Protein AF-M2AYR4-F1 (afdb_monomer_lite)

Foldseek 3Di:
DVLLVQLLVCLLDPLLCVVLVQDPVLSVVSVVLNVVLVVVLVVVCVVDPPPPDPPPPVNVVSVVVSVVVVPVRHPPVSSLVSQLVSCLLCFPCSCVDPVLCVLLVQDPVLNVVLVVLCVVLPPPPVVPDVPDPPPPPPPDDDPPPDPPDDPPDDDDDDDDDDDDDDDDDDDDDDDDDDDDDPPDDDDPPPDDPPPPPPPPPPDPPPPPSPPPSRVVSNVVSLVPGDPVSVVSVCVSNDDDRDD

Radius of gyration: 28.24 Å; chains: 1; bounding box: 81×66×60 Å

pLDDT: mean 77.17, std 22.2, range [39.53, 98.56]

Secondary structure (DSSP, 8-state):
-GGGHHHHHHTTSHHHHHHTT--HHHHHHHHHHHHHHHHHHHHHHHHSTT---TT-HHHHHHHHHHHHHHHHHS-HHHHHHHHHHHHHHTTTGGGGSHHHHHHTT--HHHHHHHHHHHHHHS--GGGS--S------TTS-------S------------------------------------S-------TT-----TT-S----GGG-HHHHHHHHHHHHTS-HHHHHHHHHHH-SPPP-

Structure (mmCIF, N/CA/C/O backbone):
data_AF-M2AYR4-F1
#
_entry.id   AF-M2AYR4-F1
#
loop_
_atom_site.group_PDB
_atom_site.id
_atom_site.type_symbol
_atom_site.label_atom_id
_atom_site.label_alt_id
_atom_site.label_comp_id
_atom_site.label_asym_id
_atom_site.label_entity_id
_atom_site.label_seq_id
_atom_site.pdbx_PDB_ins_code
_atom_site.Cartn_x
_atom_site.Cartn_y
_atom_site.Cartn_z
_atom_site.occupancy
_atom_site.B_iso_or_equiv
_atom_site.auth_seq_id
_atom_site.auth_comp_id
_atom_site.auth_asym_id
_atom_site.auth_atom_id
_atom_site.pdbx_PDB_model_num
ATOM 1 N N . MET A 1 1 ? 0.758 9.255 -3.420 1.00 53.97 1 MET A N 1
ATOM 2 C CA . MET A 1 1 ? 1.608 8.763 -4.528 1.00 53.97 1 MET A CA 1
ATOM 3 C C . MET A 1 1 ? 2.628 7.714 -4.082 1.00 53.97 1 MET A C 1
ATOM 5 O O . MET A 1 1 ? 2.573 6.629 -4.633 1.00 53.97 1 MET A O 1
ATOM 9 N N . LEU A 1 2 ? 3.480 7.927 -3.060 1.00 52.69 2 LEU A N 1
ATOM 10 C CA . LEU A 1 2 ? 4.406 6.860 -2.601 1.00 52.69 2 LEU A CA 1
ATOM 11 C C . LEU A 1 2 ? 3.720 5.584 -2.087 1.00 52.69 2 LEU A C 1
ATOM 13 O O . LEU A 1 2 ? 4.306 4.507 -2.177 1.00 52.69 2 LEU A O 1
ATOM 17 N N . GLU A 1 3 ? 2.488 5.686 -1.572 1.00 62.81 3 GLU A N 1
ATOM 18 C CA . GLU A 1 3 ? 1.714 4.506 -1.154 1.00 62.81 3 GLU A CA 1
ATOM 19 C C . GLU A 1 3 ? 1.484 3.516 -2.313 1.00 62.81 3 GLU A C 1
ATOM 21 O O . GLU A 1 3 ? 1.296 2.329 -2.056 1.00 62.81 3 GLU A O 1
ATOM 26 N N . ASN A 1 4 ? 1.604 3.974 -3.566 1.00 69.69 4 ASN A N 1
ATOM 27 C CA . ASN A 1 4 ? 1.404 3.150 -4.754 1.00 69.69 4 ASN A CA 1
ATOM 28 C C . ASN A 1 4 ? 2.627 2.307 -5.120 1.00 69.69 4 ASN A C 1
ATOM 30 O O . ASN A 1 4 ? 2.459 1.358 -5.865 1.00 69.69 4 ASN A O 1
ATOM 34 N N . ILE A 1 5 ? 3.831 2.589 -4.599 1.00 79.88 5 ILE A N 1
ATOM 35 C CA . ILE A 1 5 ? 5.050 1.840 -4.974 1.00 79.88 5 ILE A CA 1
ATOM 36 C C . ILE A 1 5 ? 5.083 0.458 -4.322 1.00 79.88 5 ILE A C 1
ATOM 38 O O . ILE A 1 5 ? 5.557 -0.503 -4.920 1.00 79.88 5 ILE A O 1
ATOM 42 N N . GLY A 1 6 ? 4.583 0.354 -3.087 1.00 81.94 6 GLY A N 1
ATOM 43 C CA . GLY A 1 6 ? 4.529 -0.906 -2.342 1.00 81.94 6 GLY A CA 1
ATOM 44 C C . GLY A 1 6 ? 3.860 -2.042 -3.129 1.00 81.94 6 GLY A C 1
ATOM 45 O O . GLY A 1 6 ? 4.486 -3.092 -3.270 1.00 81.94 6 GLY A O 1
ATOM 46 N N . PRO A 1 7 ? 2.649 -1.835 -3.685 1.00 84.50 7 PRO A N 1
ATOM 47 C CA . PRO A 1 7 ? 2.012 -2.782 -4.602 1.00 84.50 7 PRO A CA 1
ATOM 48 C C . PRO A 1 7 ? 2.910 -3.234 -5.761 1.00 84.50 7 PRO A C 1
ATOM 50 O O . PRO A 1 7 ? 2.903 -4.401 -6.128 1.00 84.50 7 PRO A O 1
ATOM 53 N N . LEU A 1 8 ? 3.733 -2.342 -6.313 1.00 84.25 8 LEU A N 1
ATOM 54 C CA . LEU A 1 8 ? 4.512 -2.621 -7.525 1.00 84.25 8 LEU A CA 1
ATOM 55 C C . LEU A 1 8 ? 5.658 -3.592 -7.267 1.00 84.25 8 LEU A C 1
ATOM 57 O O . LEU A 1 8 ? 5.982 -4.406 -8.123 1.00 84.25 8 LEU A O 1
ATOM 61 N N . LEU A 1 9 ? 6.239 -3.555 -6.067 1.00 86.69 9 LEU A N 1
ATOM 62 C CA . LEU A 1 9 ? 7.262 -4.525 -5.678 1.00 86.69 9 LEU A CA 1
ATOM 63 C C . LEU A 1 9 ? 6.700 -5.947 -5.559 1.00 86.69 9 LEU A C 1
ATOM 65 O O . LEU A 1 9 ? 7.459 -6.902 -5.680 1.00 86.69 9 LEU A O 1
ATOM 69 N N . GLN A 1 10 ? 5.385 -6.097 -5.376 1.00 90.38 10 GLN A N 1
ATOM 70 C CA . GLN A 1 10 ? 4.730 -7.406 -5.300 1.00 90.38 10 GLN A CA 1
ATOM 71 C C . GLN A 1 10 ? 4.624 -8.073 -6.671 1.00 90.38 10 GLN A C 1
ATOM 73 O O . GLN A 1 10 ? 4.531 -9.293 -6.740 1.00 90.38 10 GLN A O 1
ATOM 78 N N . LEU A 1 11 ? 4.710 -7.305 -7.766 1.00 92.50 11 LEU A N 1
ATOM 79 C CA . LEU A 1 11 ? 4.763 -7.861 -9.121 1.00 92.50 11 LEU A CA 1
ATOM 80 C C . LEU A 1 11 ? 6.039 -8.668 -9.385 1.00 92.50 11 LEU A C 1
ATOM 82 O O . LEU A 1 11 ? 6.083 -9.402 -10.365 1.00 92.50 11 LEU A O 1
ATOM 86 N N . LEU A 1 12 ? 7.063 -8.561 -8.531 1.00 92.88 12 LEU A N 1
ATOM 87 C CA . LEU A 1 12 ? 8.246 -9.422 -8.599 1.00 92.88 12 LEU A CA 1
ATOM 88 C C . LEU A 1 12 ? 7.976 -10.847 -8.093 1.00 92.88 12 LEU A C 1
ATOM 90 O O . LEU A 1 12 ? 8.811 -11.728 -8.280 1.00 92.88 12 LEU A O 1
ATOM 94 N N . GLU A 1 13 ? 6.844 -11.082 -7.430 1.00 94.44 13 GLU A N 1
ATOM 95 C CA . GLU A 1 13 ? 6.512 -12.383 -6.864 1.00 94.44 13 GLU A CA 1
ATOM 96 C C . GLU A 1 13 ? 5.709 -13.234 -7.849 1.00 94.44 13 GLU A C 1
ATOM 98 O O . GLU A 1 13 ? 4.658 -12.831 -8.347 1.00 94.44 13 GLU A O 1
ATOM 103 N N . GLU A 1 14 ? 6.174 -14.462 -8.082 1.00 94.94 14 GLU A N 1
ATOM 104 C CA . GLU A 1 14 ? 5.568 -15.382 -9.050 1.00 94.94 14 GLU A CA 1
ATOM 105 C C . GLU A 1 14 ? 4.108 -15.733 -8.702 1.00 94.94 14 GLU A C 1
ATOM 107 O O . GLU A 1 14 ? 3.284 -15.910 -9.597 1.00 94.94 14 GLU A O 1
ATOM 112 N N . SER A 1 15 ? 3.753 -15.805 -7.412 1.00 95.25 15 SER A N 1
ATOM 113 C CA . SER A 1 15 ? 2.372 -16.068 -6.973 1.00 95.25 15 SER A CA 1
ATOM 114 C C . SER A 1 15 ? 1.416 -14.941 -7.371 1.00 95.25 15 SER A C 1
ATOM 116 O O . SER A 1 15 ? 0.313 -15.207 -7.843 1.00 95.25 15 SER A O 1
ATOM 118 N N . VAL A 1 16 ? 1.856 -13.684 -7.264 1.00 95.81 16 VAL A N 1
ATOM 119 C CA . VAL A 1 16 ? 1.081 -12.509 -7.690 1.00 95.81 16 VAL A CA 1
ATOM 120 C C . VAL A 1 16 ? 0.965 -12.470 -9.211 1.00 95.81 16 VAL A C 1
ATOM 122 O O . VAL A 1 16 ? -0.116 -12.221 -9.734 1.00 95.81 16 VAL A O 1
ATOM 125 N N . GLN A 1 17 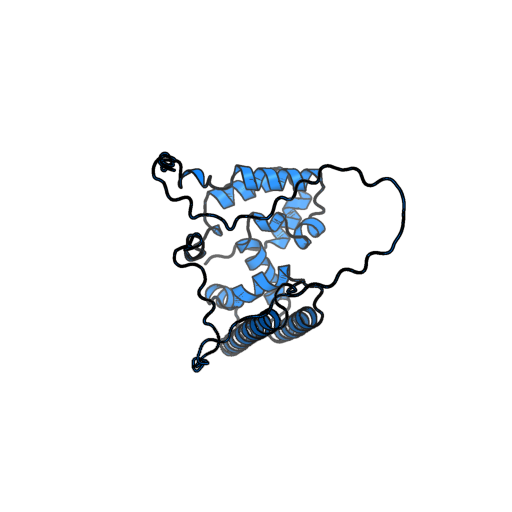? 2.045 -12.775 -9.935 1.00 96.44 17 GLN A N 1
ATOM 126 C CA . GLN A 1 17 ? 2.015 -12.849 -11.400 1.00 96.44 17 GLN A CA 1
ATOM 127 C C . GLN A 1 17 ? 1.033 -13.916 -11.903 1.00 96.44 17 GLN A C 1
ATOM 129 O O . GLN A 1 17 ? 0.277 -13.657 -12.840 1.00 96.44 17 GLN A O 1
ATOM 134 N N . LYS A 1 18 ? 1.011 -15.092 -11.259 1.00 96.75 18 LYS A N 1
ATOM 135 C CA . LYS A 1 18 ? 0.073 -16.184 -11.565 1.00 96.75 18 LYS A CA 1
ATOM 136 C C . LYS A 1 18 ? -1.377 -15.789 -11.305 1.00 96.75 18 LYS A C 1
ATOM 138 O O . LYS A 1 18 ? -2.213 -15.998 -12.178 1.00 96.75 18 LYS A O 1
ATOM 143 N N . GLU A 1 19 ? -1.661 -15.196 -10.147 1.00 96.81 19 GLU A N 1
ATOM 144 C CA . GLU A 1 19 ? -3.000 -14.705 -9.785 1.00 96.81 19 GLU A CA 1
ATOM 145 C C . GLU A 1 19 ? -3.505 -13.649 -10.773 1.00 96.81 19 GLU A C 1
ATOM 147 O O . GLU A 1 19 ? -4.654 -13.688 -11.208 1.00 96.81 19 GLU A O 1
ATOM 152 N N . LEU A 1 20 ? -2.626 -12.732 -11.184 1.00 97.19 20 LEU A N 1
ATOM 153 C CA . LEU A 1 20 ? -2.938 -11.703 -12.175 1.00 97.19 20 LEU A CA 1
ATOM 154 C C . LEU A 1 20 ? -2.927 -12.227 -13.616 1.00 97.19 20 LEU A C 1
ATOM 156 O O . LEU A 1 20 ? -3.231 -11.463 -14.531 1.00 97.19 20 LEU A O 1
ATOM 160 N N . GLN A 1 21 ? -2.584 -13.500 -13.832 1.00 97.62 21 GLN A N 1
ATOM 161 C CA . GLN A 1 21 ? -2.481 -14.131 -15.151 1.00 97.62 21 GLN A CA 1
ATOM 162 C C . GLN A 1 21 ? -1.577 -13.340 -16.112 1.00 97.62 21 GLN A C 1
ATOM 164 O O . GLN A 1 21 ? -1.876 -13.185 -17.297 1.00 97.62 21 GLN A O 1
ATOM 169 N N . ILE A 1 22 ? -0.473 -12.801 -15.592 1.00 97.12 22 ILE A N 1
ATOM 170 C CA . ILE A 1 22 ? 0.505 -12.058 -16.389 1.00 97.12 22 ILE A CA 1
ATOM 171 C C . ILE A 1 22 ? 1.325 -13.071 -17.192 1.00 97.12 22 ILE A C 1
ATOM 173 O O . ILE A 1 22 ? 1.860 -14.033 -16.638 1.00 97.12 22 ILE A O 1
ATOM 177 N N . ASP A 1 23 ? 1.417 -12.873 -18.507 1.00 97.50 23 ASP A N 1
ATOM 178 C CA . ASP A 1 23 ? 2.264 -13.709 -19.350 1.00 97.50 23 ASP A CA 1
ATOM 179 C C . ASP A 1 23 ? 3.752 -13.495 -19.038 1.00 97.50 23 ASP A C 1
ATOM 181 O O . ASP A 1 23 ? 4.170 -12.470 -18.499 1.00 97.50 23 ASP A O 1
ATOM 185 N N . ARG A 1 24 ? 4.574 -14.488 -19.378 1.00 96.62 24 ARG A N 1
ATOM 186 C CA . ARG A 1 24 ? 5.994 -14.485 -19.015 1.00 96.62 24 ARG A CA 1
ATOM 187 C C . ARG A 1 24 ? 6.764 -13.308 -19.619 1.00 96.62 24 ARG A C 1
ATOM 189 O O . ARG A 1 24 ? 7.632 -12.762 -18.951 1.00 96.62 24 ARG A O 1
ATOM 196 N N . GLU A 1 25 ? 6.441 -12.916 -20.849 1.00 97.25 25 GLU A N 1
ATOM 197 C CA . GLU A 1 25 ? 7.126 -11.817 -21.533 1.00 97.25 25 GLU A CA 1
ATOM 198 C C . GLU A 1 25 ? 6.854 -10.484 -20.825 1.00 97.25 25 GLU A C 1
ATOM 200 O O . GLU A 1 25 ? 7.786 -9.739 -20.515 1.00 97.25 25 GLU A O 1
ATOM 205 N N . LYS A 1 26 ? 5.594 -10.223 -20.462 1.00 97.06 26 LYS A N 1
ATOM 206 C CA . LYS A 1 26 ? 5.232 -9.061 -19.641 1.00 97.06 26 LYS A CA 1
ATOM 207 C C . LYS A 1 26 ? 5.832 -9.117 -18.243 1.00 97.06 26 LYS A C 1
ATOM 209 O O . LYS A 1 26 ? 6.277 -8.087 -17.741 1.00 97.06 26 LYS A O 1
ATOM 214 N N . ALA A 1 27 ? 5.852 -10.285 -17.604 1.00 96.50 27 ALA A N 1
ATOM 215 C CA . ALA A 1 27 ? 6.439 -10.449 -16.275 1.00 96.50 27 ALA A CA 1
ATOM 216 C C . ALA A 1 27 ? 7.942 -10.116 -16.270 1.00 96.50 27 ALA A C 1
ATOM 218 O O . ALA A 1 27 ? 8.416 -9.414 -15.369 1.00 96.50 27 ALA A O 1
ATOM 219 N N . ASP A 1 28 ? 8.676 -10.550 -17.298 1.00 96.50 28 ASP A N 1
ATOM 220 C CA . ASP A 1 28 ? 10.092 -10.222 -17.485 1.00 96.50 28 ASP A CA 1
ATOM 221 C C . ASP A 1 28 ? 10.274 -8.707 -17.718 1.00 96.50 28 ASP A C 1
ATOM 223 O O . ASP A 1 28 ? 11.080 -8.066 -17.036 1.00 96.50 28 ASP A O 1
ATOM 227 N N . ALA A 1 29 ? 9.450 -8.096 -18.580 1.00 97.19 29 ALA A N 1
ATOM 228 C CA . ALA A 1 29 ? 9.481 -6.652 -18.833 1.00 97.19 29 ALA A CA 1
ATOM 229 C C . ALA A 1 29 ? 9.191 -5.816 -17.570 1.00 97.19 29 ALA A C 1
ATOM 231 O O . ALA A 1 29 ? 9.879 -4.829 -17.299 1.00 97.19 29 ALA A O 1
ATOM 232 N N . ILE A 1 30 ? 8.201 -6.219 -16.765 1.00 95.75 30 ILE A N 1
ATOM 233 C CA . ILE A 1 30 ? 7.883 -5.579 -15.480 1.00 95.75 30 ILE A CA 1
ATOM 234 C C . ILE A 1 30 ? 9.053 -5.730 -14.505 1.00 95.75 30 ILE A C 1
ATOM 236 O O . ILE A 1 30 ? 9.431 -4.763 -13.844 1.00 95.75 30 ILE A O 1
ATOM 240 N N . THR A 1 31 ? 9.652 -6.918 -14.433 1.00 94.75 31 THR A N 1
ATOM 241 C CA . THR A 1 31 ? 10.789 -7.196 -13.547 1.00 94.75 31 THR A CA 1
ATOM 242 C C . THR A 1 31 ? 11.972 -6.283 -13.852 1.00 94.75 31 THR A C 1
ATOM 244 O O . THR A 1 31 ? 12.569 -5.708 -12.936 1.00 94.75 31 THR A O 1
ATOM 247 N N . ASP A 1 32 ? 12.301 -6.104 -15.127 1.00 96.50 32 ASP A N 1
ATOM 248 C CA . ASP A 1 32 ? 13.404 -5.237 -15.534 1.00 96.50 32 ASP A CA 1
ATOM 249 C C . ASP A 1 32 ? 13.090 -3.754 -15.307 1.00 96.50 32 ASP A C 1
ATOM 251 O O . ASP A 1 32 ? 13.949 -3.015 -14.816 1.00 96.50 32 ASP A O 1
ATOM 255 N N . ALA A 1 33 ? 11.844 -3.329 -15.534 1.00 95.44 33 ALA A N 1
ATOM 256 C CA . ALA A 1 33 ? 11.406 -1.974 -15.213 1.00 95.44 33 ALA A CA 1
ATOM 257 C C . ALA A 1 33 ? 11.477 -1.680 -13.698 1.00 95.44 33 ALA A C 1
ATOM 259 O O . ALA A 1 33 ? 11.917 -0.602 -13.298 1.00 95.44 33 ALA A O 1
ATOM 260 N N . VAL A 1 34 ? 11.126 -2.640 -12.828 1.00 92.75 34 VAL A N 1
ATOM 261 C CA . VAL A 1 34 ? 11.263 -2.486 -11.365 1.00 92.75 34 VAL A CA 1
ATOM 262 C C . VAL A 1 34 ? 12.732 -2.362 -10.950 1.00 92.75 34 VAL A C 1
ATOM 264 O O . VAL A 1 34 ? 13.057 -1.520 -10.109 1.00 92.75 34 VAL A O 1
ATOM 267 N N . LYS A 1 35 ? 13.641 -3.156 -11.533 1.00 92.38 35 LYS A N 1
ATOM 268 C CA . LYS A 1 35 ? 15.089 -3.034 -11.265 1.00 92.38 35 LYS A CA 1
ATOM 269 C C . LYS A 1 35 ? 15.621 -1.664 -11.686 1.00 92.38 35 LYS A C 1
ATOM 271 O O . LYS A 1 35 ? 16.394 -1.059 -10.944 1.00 92.38 35 LYS A O 1
ATOM 276 N N . MET A 1 36 ? 15.186 -1.167 -12.845 1.00 94.81 36 MET A N 1
ATOM 277 C CA . MET A 1 36 ? 15.542 0.165 -13.341 1.00 94.81 36 MET A CA 1
ATOM 278 C C . MET A 1 36 ? 15.070 1.254 -12.373 1.00 94.81 36 MET A C 1
ATOM 280 O O . MET A 1 36 ? 15.889 2.044 -11.908 1.00 94.81 36 MET A O 1
ATOM 284 N N . LEU A 1 37 ? 13.800 1.208 -11.951 1.00 93.44 37 LEU A N 1
ATOM 285 C CA . LEU A 1 37 ? 13.232 2.121 -10.954 1.00 93.44 37 LEU A CA 1
ATOM 286 C C . LEU A 1 37 ? 14.031 2.116 -9.639 1.00 93.44 37 LEU A C 1
ATOM 288 O O . LEU A 1 37 ? 14.305 3.169 -9.063 1.00 93.44 37 LEU A O 1
ATOM 292 N N . GLN A 1 38 ? 14.414 0.934 -9.146 1.00 91.94 38 GLN A N 1
ATOM 293 C CA . GLN A 1 38 ? 15.223 0.803 -7.929 1.00 91.94 38 GLN A CA 1
ATOM 294 C C . GLN A 1 38 ? 16.621 1.413 -8.096 1.00 91.94 38 GLN A C 1
ATOM 296 O O . GLN A 1 38 ? 17.095 2.098 -7.186 1.00 91.94 38 GLN A O 1
ATOM 301 N N . SER A 1 39 ? 17.261 1.189 -9.247 1.00 94.56 39 SER A N 1
ATOM 302 C CA . SER A 1 39 ? 18.579 1.742 -9.568 1.00 94.56 39 SER A CA 1
ATOM 303 C C . SER A 1 39 ? 18.544 3.267 -9.678 1.00 94.56 39 SER A C 1
ATOM 305 O O . SER A 1 39 ? 19.374 3.946 -9.075 1.00 94.56 39 SER A O 1
ATOM 307 N N . GLU A 1 40 ? 17.561 3.824 -10.385 1.00 94.88 40 GLU A N 1
ATOM 308 C CA . GLU A 1 40 ? 17.398 5.275 -10.532 1.00 94.88 40 GLU A CA 1
ATOM 309 C C . GLU A 1 40 ? 17.084 5.942 -9.196 1.00 94.88 40 GLU A C 1
ATOM 311 O O . GLU A 1 40 ? 17.724 6.926 -8.825 1.00 94.88 40 GLU A O 1
ATOM 316 N N . ARG A 1 41 ? 16.193 5.346 -8.395 1.00 92.06 41 ARG A N 1
ATOM 317 C CA . ARG A 1 41 ? 15.928 5.816 -7.030 1.00 92.06 41 ARG A CA 1
ATOM 318 C C . ARG A 1 41 ? 17.196 5.811 -6.171 1.00 92.06 41 ARG A C 1
ATOM 320 O O . ARG A 1 41 ? 17.382 6.721 -5.364 1.00 92.06 41 ARG A O 1
ATOM 327 N N . HIS A 1 42 ? 18.057 4.802 -6.314 1.00 91.81 42 HIS A N 1
ATOM 328 C CA . HIS A 1 42 ? 19.336 4.757 -5.606 1.00 91.81 42 HIS A CA 1
ATOM 329 C C . HIS A 1 42 ? 20.303 5.851 -6.089 1.00 91.81 42 HIS A C 1
ATOM 331 O O . HIS A 1 42 ? 20.958 6.479 -5.260 1.00 91.81 42 HIS A O 1
ATOM 337 N N . SER A 1 43 ? 20.347 6.143 -7.393 1.00 94.25 43 SER A N 1
ATOM 338 C CA . SER A 1 43 ? 21.134 7.262 -7.938 1.00 94.25 43 SER A CA 1
ATOM 339 C C . SER A 1 43 ? 20.656 8.607 -7.388 1.00 94.25 43 SER A C 1
ATOM 341 O O . SER A 1 43 ? 21.444 9.347 -6.801 1.00 94.25 43 SER A O 1
ATOM 343 N N . LEU A 1 44 ? 19.346 8.875 -7.453 1.00 92.44 44 LEU A N 1
ATOM 344 C CA . LEU A 1 44 ? 18.738 10.105 -6.929 1.00 92.44 44 LEU A CA 1
ATOM 345 C C . LEU A 1 44 ? 18.984 10.280 -5.422 1.00 92.44 44 LEU A C 1
ATOM 347 O O . LEU A 1 44 ? 19.195 11.398 -4.948 1.00 92.44 44 LEU A O 1
ATOM 351 N N . ALA A 1 45 ? 18.991 9.177 -4.665 1.00 89.50 45 ALA A N 1
ATOM 352 C CA . ALA A 1 45 ? 19.326 9.171 -3.241 1.00 89.50 45 ALA A CA 1
ATOM 353 C C . ALA A 1 45 ? 20.776 9.577 -2.960 1.00 89.50 45 ALA A C 1
ATOM 355 O O . ALA A 1 45 ? 21.033 10.260 -1.967 1.00 89.50 45 ALA A O 1
ATOM 356 N N . ASN A 1 46 ? 21.707 9.157 -3.817 1.00 91.69 46 ASN A N 1
ATOM 357 C CA . ASN A 1 46 ? 23.125 9.476 -3.684 1.00 91.69 46 ASN A CA 1
ATOM 358 C C . ASN A 1 46 ? 23.429 10.920 -4.112 1.00 91.69 46 ASN A C 1
ATOM 360 O O . ASN A 1 46 ? 24.298 11.557 -3.523 1.00 91.69 46 ASN A O 1
ATOM 364 N N . GLU A 1 47 ? 22.700 11.446 -5.098 1.00 92.25 47 GLU A N 1
ATOM 365 C CA . GLU A 1 47 ? 22.826 12.836 -5.558 1.00 92.25 47 GLU A CA 1
ATOM 366 C C . GLU A 1 47 ? 22.226 13.839 -4.564 1.00 92.25 47 GLU A C 1
ATOM 368 O O . GLU A 1 47 ? 22.762 14.932 -4.386 1.00 92.25 47 GLU A O 1
ATOM 373 N N . ASN A 1 48 ? 21.149 13.454 -3.870 1.00 90.00 48 ASN A N 1
ATOM 374 C CA . ASN A 1 48 ? 20.424 14.311 -2.930 1.00 90.00 48 ASN A CA 1
ATOM 375 C C . ASN A 1 48 ? 20.378 13.711 -1.511 1.00 90.00 48 ASN A C 1
ATOM 377 O O . ASN A 1 48 ? 19.294 13.379 -1.005 1.00 90.00 48 ASN A O 1
ATOM 381 N N . PRO A 1 49 ? 21.529 13.575 -0.821 1.00 86.44 49 PRO A N 1
ATOM 382 C CA . PRO A 1 49 ? 21.564 13.013 0.521 1.00 86.44 49 PRO A CA 1
ATOM 383 C C . PRO A 1 49 ? 20.736 13.878 1.480 1.00 86.44 49 PRO A C 1
ATOM 385 O O . PRO A 1 49 ? 21.005 15.059 1.685 1.00 86.44 49 PRO A O 1
ATOM 388 N N . GLY A 1 50 ? 19.708 13.275 2.080 1.00 82.50 50 GLY A N 1
ATOM 389 C CA . GLY A 1 50 ? 18.816 13.943 3.033 1.00 82.50 50 GLY A CA 1
ATOM 390 C C . GLY A 1 50 ? 17.572 14.600 2.426 1.00 82.50 50 GLY A C 1
ATOM 391 O O . GLY A 1 50 ? 16.747 15.088 3.194 1.00 82.50 50 GLY A O 1
ATOM 392 N N . ASN A 1 51 ? 17.383 14.564 1.099 1.00 78.00 51 ASN A N 1
ATOM 393 C CA . ASN A 1 51 ? 16.192 15.119 0.444 1.00 78.00 51 ASN A CA 1
ATOM 394 C C . ASN A 1 51 ? 15.533 14.149 -0.553 1.00 78.00 51 ASN A C 1
ATOM 396 O O . ASN A 1 51 ? 15.275 14.475 -1.709 1.00 78.00 51 ASN A O 1
ATOM 400 N N . LEU A 1 52 ? 15.207 12.946 -0.077 1.00 71.94 52 LEU A N 1
ATOM 401 C CA . LEU A 1 52 ? 14.321 12.004 -0.778 1.00 71.94 52 LEU A CA 1
ATOM 402 C C . LEU A 1 52 ? 12.841 12.278 -0.471 1.00 71.94 52 LEU A C 1
ATOM 404 O O . LEU A 1 52 ? 12.041 11.349 -0.329 1.00 71.94 52 LEU A O 1
ATOM 408 N N . SER A 1 53 ? 12.477 13.548 -0.288 1.00 76.19 53 SER A N 1
ATOM 409 C CA . SER A 1 53 ? 11.073 13.914 -0.141 1.00 76.19 53 SER A CA 1
ATOM 410 C C . SER A 1 53 ? 10.342 13.689 -1.466 1.00 76.19 53 SER A C 1
ATOM 412 O O . SER A 1 53 ? 10.922 13.818 -2.542 1.00 76.19 53 SER A O 1
ATOM 414 N N . ILE A 1 54 ? 9.044 13.394 -1.386 1.00 69.25 54 ILE A N 1
ATOM 415 C CA . ILE A 1 54 ? 8.129 13.321 -2.544 1.00 69.25 54 ILE A CA 1
ATOM 416 C C . ILE A 1 54 ? 8.129 14.639 -3.323 1.00 69.25 54 ILE A C 1
ATOM 418 O O . ILE A 1 54 ? 7.853 14.667 -4.513 1.00 69.25 54 ILE A O 1
ATOM 422 N N . GLU A 1 55 ? 8.470 15.729 -2.645 1.00 80.12 55 GLU A N 1
ATOM 423 C CA . GLU A 1 55 ? 8.589 17.063 -3.224 1.00 80.12 55 GLU A CA 1
ATOM 424 C C . GLU A 1 55 ? 9.723 17.171 -4.258 1.00 80.12 55 GLU A C 1
ATOM 426 O O . GLU A 1 55 ? 9.801 18.169 -4.972 1.00 80.12 55 GLU A O 1
ATOM 431 N N . ASN A 1 56 ? 10.588 16.156 -4.377 1.00 88.56 56 ASN A N 1
ATOM 432 C CA . ASN A 1 56 ? 11.559 16.080 -5.456 1.00 88.56 56 ASN A CA 1
ATOM 433 C C . ASN A 1 56 ? 10.842 15.795 -6.792 1.00 88.56 56 ASN A C 1
ATOM 435 O O . ASN A 1 56 ? 10.251 14.728 -6.993 1.00 88.56 56 ASN A O 1
ATOM 439 N N . ALA A 1 57 ? 10.906 16.768 -7.704 1.00 91.75 57 ALA A N 1
ATOM 440 C CA . ALA A 1 57 ? 10.289 16.696 -9.025 1.00 91.75 57 ALA A CA 1
ATOM 441 C C . ALA A 1 57 ? 10.786 15.492 -9.842 1.00 91.75 57 ALA A C 1
ATOM 443 O O . ALA A 1 57 ? 9.973 14.841 -10.497 1.00 91.75 57 ALA A O 1
ATOM 444 N N . ASP A 1 58 ? 12.071 15.139 -9.736 1.00 91.88 58 ASP A N 1
ATOM 445 C CA . ASP A 1 58 ? 12.662 14.013 -10.469 1.00 91.88 58 ASP A CA 1
ATOM 446 C C . ASP A 1 58 ? 12.089 12.679 -9.981 1.00 91.88 58 ASP A C 1
ATOM 448 O O . ASP A 1 58 ? 11.730 11.813 -10.779 1.00 91.88 58 ASP A O 1
ATOM 452 N N . MET A 1 59 ? 11.907 12.534 -8.662 1.00 89.88 59 MET A N 1
ATOM 453 C CA . MET A 1 59 ? 11.266 11.349 -8.087 1.00 89.88 59 MET A CA 1
ATOM 454 C C . MET A 1 59 ? 9.797 11.249 -8.515 1.00 89.88 59 MET A C 1
ATOM 456 O O . MET A 1 59 ? 9.311 10.156 -8.792 1.00 89.88 59 MET A O 1
ATOM 460 N N . THR A 1 60 ? 9.078 12.373 -8.579 1.00 90.56 60 THR A N 1
ATOM 461 C CA . THR A 1 60 ? 7.683 12.382 -9.044 1.00 90.56 60 THR A CA 1
ATOM 462 C C . THR A 1 60 ? 7.590 11.975 -10.515 1.00 90.56 60 THR A C 1
ATOM 464 O O . THR A 1 60 ? 6.824 11.068 -10.836 1.00 90.56 60 THR A O 1
ATOM 467 N N . ALA A 1 61 ? 8.423 12.552 -11.386 1.00 93.06 61 ALA A N 1
ATOM 468 C CA . ALA A 1 61 ? 8.464 12.215 -12.809 1.00 93.06 61 ALA A CA 1
ATOM 469 C C . ALA A 1 61 ? 8.816 10.736 -13.052 1.00 93.06 61 ALA A C 1
ATOM 471 O O . ALA A 1 61 ? 8.200 10.077 -13.891 1.00 93.06 61 ALA A O 1
ATOM 472 N N . LEU A 1 62 ? 9.759 10.194 -12.276 1.00 93.31 62 LEU A N 1
ATOM 473 C CA . LEU A 1 62 ? 10.121 8.777 -12.303 1.00 93.31 62 LEU A CA 1
ATOM 474 C C . LEU A 1 62 ? 8.939 7.865 -11.928 1.00 93.31 62 LEU A C 1
ATOM 476 O O . LEU A 1 62 ? 8.719 6.821 -12.539 1.00 93.31 62 LEU A O 1
ATOM 480 N N . LEU A 1 63 ? 8.144 8.251 -10.931 1.00 91.75 63 LEU A N 1
ATOM 481 C CA . LEU A 1 63 ? 6.973 7.468 -10.532 1.00 91.75 63 LEU A CA 1
ATOM 482 C C . LEU A 1 63 ? 5.831 7.552 -11.546 1.00 91.75 63 LEU A C 1
ATOM 484 O O . LEU A 1 63 ? 5.157 6.549 -11.772 1.00 91.75 63 LEU A O 1
ATOM 488 N N . GLU A 1 64 ? 5.624 8.708 -12.171 1.00 92.31 64 GLU A N 1
ATOM 489 C CA . GLU A 1 64 ? 4.614 8.892 -13.220 1.00 92.31 64 GLU A CA 1
ATOM 490 C C . GLU A 1 64 ? 4.955 8.119 -14.500 1.00 92.31 64 GLU A C 1
ATOM 492 O O . GLU A 1 64 ? 4.069 7.516 -15.119 1.00 92.31 64 GLU A O 1
ATOM 497 N N . SER A 1 65 ? 6.235 8.090 -14.892 1.00 94.44 65 SER A N 1
ATOM 498 C CA . SER A 1 65 ? 6.689 7.312 -16.049 1.00 94.44 65 SER A CA 1
ATOM 499 C C . SER A 1 65 ? 6.506 5.812 -15.809 1.00 94.44 65 SER A C 1
ATOM 501 O O . SER A 1 65 ? 5.996 5.100 -16.679 1.00 94.44 65 SER A O 1
ATOM 503 N N . PHE A 1 66 ? 6.823 5.344 -14.601 1.00 93.44 66 PHE A N 1
ATOM 504 C CA . PHE A 1 66 ? 6.646 3.951 -14.216 1.00 93.44 66 PHE A CA 1
ATOM 505 C C . PHE A 1 66 ? 5.164 3.550 -14.112 1.00 93.44 66 PHE A C 1
ATOM 507 O O . PHE A 1 66 ? 4.777 2.493 -14.608 1.00 93.44 66 PHE A O 1
ATOM 514 N N . ASP A 1 67 ? 4.308 4.403 -13.540 1.00 92.38 67 ASP A N 1
ATOM 515 C CA . ASP A 1 67 ? 2.851 4.187 -13.514 1.00 92.38 67 ASP A CA 1
ATOM 516 C C . ASP A 1 67 ? 2.267 4.099 -14.935 1.00 92.38 67 ASP A C 1
ATOM 518 O O . ASP A 1 67 ? 1.461 3.216 -15.237 1.00 92.38 67 ASP A O 1
ATOM 522 N N . SER A 1 68 ? 2.735 4.960 -15.842 1.00 94.06 68 SER A N 1
ATOM 523 C CA . SER A 1 68 ? 2.336 4.934 -17.255 1.00 94.06 68 SER A CA 1
ATOM 524 C C . SER A 1 68 ? 2.769 3.645 -17.952 1.00 94.06 68 SER A C 1
ATOM 526 O O . SER A 1 68 ? 1.985 3.068 -18.707 1.00 94.06 68 SER A O 1
ATOM 528 N N . PHE A 1 69 ? 3.985 3.163 -17.680 1.00 95.56 69 PHE A N 1
ATOM 529 C CA . PHE A 1 69 ? 4.465 1.876 -18.184 1.00 95.56 69 PHE A CA 1
ATOM 530 C C . PHE A 1 69 ? 3.574 0.723 -17.706 1.00 95.56 69 PHE A C 1
ATOM 532 O O . PHE A 1 69 ? 3.121 -0.085 -18.516 1.00 95.56 69 PHE A O 1
ATOM 539 N N . LEU A 1 70 ? 3.241 0.671 -16.414 1.00 94.31 70 LEU A N 1
ATOM 540 C CA . LEU A 1 70 ? 2.387 -0.389 -15.872 1.00 94.31 70 LEU A CA 1
ATOM 541 C C . LEU A 1 70 ? 0.986 -0.391 -16.481 1.00 94.31 70 LEU A C 1
ATOM 543 O O . LEU A 1 70 ? 0.479 -1.457 -16.818 1.00 94.31 70 LEU A O 1
ATOM 547 N N . LYS A 1 71 ? 0.393 0.787 -16.695 1.00 94.00 71 LYS A N 1
ATOM 548 C CA . LYS A 1 71 ? -0.908 0.934 -17.370 1.00 94.00 71 LYS A CA 1
ATOM 549 C C . LYS A 1 71 ? -0.912 0.455 -18.821 1.00 94.00 71 LYS A C 1
ATOM 551 O O . LYS A 1 71 ? -1.978 0.176 -19.357 1.00 94.00 71 LYS A O 1
ATOM 556 N N . GLN A 1 72 ? 0.251 0.370 -19.466 1.00 96.88 72 GLN A N 1
ATOM 557 C CA . GLN A 1 72 ? 0.381 -0.205 -20.808 1.00 96.88 72 GLN A CA 1
ATOM 558 C C . GLN A 1 72 ? 0.539 -1.730 -20.772 1.00 96.88 72 GLN A C 1
ATOM 560 O O . GLN A 1 72 ? 0.128 -2.406 -21.712 1.00 96.88 72 GLN A O 1
ATOM 565 N N . GLN A 1 73 ? 1.133 -2.275 -19.706 1.00 97.25 73 GLN A N 1
ATOM 566 C CA . GLN A 1 73 ? 1.374 -3.715 -19.572 1.00 97.25 73 GLN A CA 1
ATOM 567 C C . GLN A 1 73 ? 0.169 -4.469 -18.994 1.00 97.25 73 GLN A C 1
ATOM 569 O O . GLN A 1 73 ? -0.137 -5.585 -19.433 1.00 97.25 73 GLN A O 1
ATOM 574 N N . LEU A 1 74 ? -0.517 -3.859 -18.025 1.00 96.94 74 LEU A N 1
ATOM 575 C CA . LEU A 1 74 ? -1.595 -4.464 -17.248 1.00 96.94 74 LEU A CA 1
ATOM 576 C C . LEU A 1 74 ? -2.961 -3.905 -17.653 1.00 96.94 74 LEU A C 1
ATOM 578 O O . LEU A 1 74 ? -3.106 -2.710 -17.909 1.00 96.94 74 LEU A O 1
ATOM 582 N N . SER A 1 75 ? -3.980 -4.766 -17.674 1.00 97.38 75 SER A N 1
ATOM 583 C CA . SER A 1 75 ? -5.368 -4.326 -17.828 1.00 97.38 75 SER A CA 1
ATOM 584 C C . SER A 1 75 ? -5.837 -3.547 -16.587 1.00 97.38 75 SER A C 1
ATOM 586 O O . SER A 1 75 ? -5.276 -3.714 -15.498 1.00 97.38 75 SER A O 1
ATOM 588 N N . PRO A 1 76 ? -6.894 -2.720 -16.701 1.00 96.50 76 PRO A N 1
ATOM 589 C CA . PRO A 1 76 ? -7.484 -2.056 -15.540 1.00 96.50 76 PRO A CA 1
ATOM 590 C C . PRO A 1 76 ? -7.884 -3.034 -14.424 1.00 96.50 76 PRO A C 1
ATOM 592 O O . PRO A 1 76 ? -7.618 -2.758 -13.257 1.00 96.50 76 PRO A O 1
ATOM 595 N N . GLU A 1 77 ? -8.430 -4.203 -14.777 1.00 97.44 77 GLU A N 1
ATOM 596 C CA . GLU A 1 77 ? -8.824 -5.242 -13.812 1.00 97.44 77 GLU A CA 1
ATOM 597 C C . GLU A 1 77 ? -7.603 -5.847 -13.102 1.00 97.44 77 GLU A C 1
ATOM 599 O O . GLU A 1 77 ? -7.636 -6.085 -11.896 1.00 97.44 77 GLU A O 1
ATOM 604 N N . GLN A 1 78 ? -6.492 -6.055 -13.821 1.00 97.12 78 GLN A N 1
ATOM 605 C CA . GLN A 1 78 ? -5.237 -6.532 -13.229 1.00 97.12 78 GLN A CA 1
ATOM 606 C C . GLN A 1 78 ? -4.644 -5.503 -12.259 1.00 97.12 78 GLN A C 1
ATOM 608 O O . GLN A 1 78 ? -4.134 -5.876 -11.203 1.00 97.12 78 GLN A O 1
ATOM 613 N N . ILE A 1 79 ? -4.721 -4.210 -12.588 1.00 95.62 79 ILE A N 1
ATOM 614 C CA . ILE A 1 79 ? -4.263 -3.130 -11.702 1.00 95.62 79 ILE A CA 1
ATOM 615 C C . ILE A 1 79 ? -5.120 -3.081 -10.436 1.00 95.62 79 ILE A C 1
ATOM 617 O O . ILE A 1 79 ? -4.578 -3.000 -9.333 1.00 95.62 79 ILE A O 1
ATOM 621 N N . GLU A 1 80 ? -6.442 -3.163 -10.575 1.00 95.56 80 GLU A N 1
ATOM 622 C CA . GLU A 1 80 ? -7.360 -3.201 -9.436 1.00 95.56 80 GLU A CA 1
ATOM 623 C C . GLU A 1 80 ? -7.092 -4.419 -8.543 1.00 95.56 80 GLU A C 1
ATOM 625 O O . GLU A 1 80 ? -6.937 -4.282 -7.325 1.00 95.56 80 GLU A O 1
ATOM 630 N N . ARG A 1 81 ? -6.931 -5.605 -9.140 1.00 96.88 81 ARG A N 1
ATOM 631 C CA . ARG A 1 81 ? -6.608 -6.825 -8.397 1.00 96.88 81 ARG A CA 1
ATOM 632 C C . ARG A 1 81 ? -5.248 -6.737 -7.702 1.00 96.88 81 ARG A C 1
ATOM 634 O O . ARG A 1 81 ? -5.122 -7.155 -6.553 1.00 96.88 81 ARG A O 1
ATOM 641 N N . LEU A 1 82 ? -4.238 -6.141 -8.336 1.00 95.62 82 LEU A N 1
ATOM 642 C CA . LEU A 1 82 ? -2.940 -5.890 -7.702 1.00 95.62 82 LEU A CA 1
ATOM 643 C C . LEU A 1 82 ? -3.081 -4.974 -6.476 1.00 95.62 82 LEU A C 1
ATOM 645 O O . LEU A 1 82 ? -2.477 -5.234 -5.434 1.00 95.62 82 LEU A O 1
ATOM 649 N N . GLN A 1 83 ? -3.895 -3.919 -6.571 1.00 94.81 83 GLN A N 1
ATOM 650 C CA . GLN A 1 83 ? -4.171 -3.031 -5.440 1.00 94.81 83 GLN A CA 1
ATOM 651 C C . GLN A 1 83 ? -4.879 -3.770 -4.301 1.00 94.81 83 GLN A C 1
ATOM 653 O O . GLN A 1 83 ? -4.491 -3.604 -3.144 1.00 94.81 83 GLN A O 1
ATOM 658 N N . GLN A 1 84 ? -5.857 -4.626 -4.611 1.00 96.19 84 GLN A N 1
ATOM 659 C CA . GLN A 1 84 ? -6.510 -5.503 -3.634 1.00 96.19 84 GLN A CA 1
ATOM 660 C C . GLN A 1 84 ? -5.492 -6.399 -2.913 1.00 96.19 84 GLN A C 1
ATOM 662 O O . GLN A 1 84 ? -5.436 -6.385 -1.683 1.00 96.19 84 GLN A O 1
ATOM 667 N N . ILE A 1 85 ? -4.620 -7.098 -3.649 1.00 95.19 85 ILE A N 1
ATOM 668 C CA . ILE A 1 85 ? -3.559 -7.953 -3.081 1.00 95.19 85 ILE A CA 1
ATOM 669 C C . ILE A 1 85 ? -2.610 -7.136 -2.192 1.00 95.19 85 ILE A C 1
ATOM 671 O O . ILE A 1 85 ? -2.210 -7.578 -1.110 1.00 95.19 85 ILE A O 1
ATOM 675 N N . ALA A 1 86 ? -2.285 -5.909 -2.593 1.00 93.56 86 ALA A N 1
ATOM 676 C CA . ALA A 1 86 ? -1.405 -5.056 -1.812 1.00 93.56 86 ALA A CA 1
ATOM 677 C C . ALA A 1 86 ? -2.054 -4.527 -0.528 1.00 93.56 86 ALA A C 1
ATOM 679 O O . ALA A 1 86 ? -1.409 -4.516 0.528 1.00 93.56 86 ALA A O 1
ATOM 680 N N . ARG A 1 87 ? -3.331 -4.131 -0.597 1.00 94.38 87 ARG A N 1
ATOM 681 C CA . ARG A 1 87 ? -4.153 -3.756 0.564 1.00 94.38 87 ARG A CA 1
ATOM 682 C C . ARG A 1 87 ? -4.320 -4.927 1.514 1.00 94.38 87 ARG A C 1
ATOM 684 O O . ARG A 1 87 ? -4.225 -4.724 2.722 1.00 94.38 87 ARG A O 1
ATOM 691 N N . GLN A 1 88 ? -4.505 -6.128 0.976 1.00 94.50 88 GLN A N 1
ATOM 692 C CA . GLN A 1 88 ? -4.450 -7.365 1.728 1.00 94.50 88 GLN A CA 1
ATOM 693 C C . GLN A 1 88 ? -3.103 -7.429 2.442 1.00 94.50 88 GLN A C 1
ATOM 695 O O . GLN A 1 88 ? -3.069 -7.129 3.626 1.00 94.50 88 GLN A O 1
ATOM 700 N N . ARG A 1 89 ? -1.973 -7.633 1.764 1.00 92.00 89 ARG A N 1
ATOM 701 C CA . ARG A 1 89 ? -0.640 -7.834 2.383 1.00 92.00 89 ARG A CA 1
ATOM 702 C C . ARG A 1 89 ? -0.206 -6.802 3.434 1.00 92.00 89 ARG A C 1
ATOM 704 O O . ARG A 1 89 ? 0.582 -7.133 4.317 1.00 92.00 89 ARG A O 1
ATOM 711 N N . ARG A 1 90 ? -0.709 -5.566 3.368 1.00 92.00 90 ARG A N 1
ATOM 712 C CA . ARG A 1 90 ? -0.416 -4.488 4.331 1.00 92.00 90 ARG A CA 1
ATOM 713 C C . ARG A 1 90 ? -1.314 -4.502 5.586 1.00 92.00 90 ARG A C 1
ATOM 715 O O . ARG A 1 90 ? -1.133 -3.657 6.464 1.00 92.00 90 ARG A O 1
ATOM 722 N N . LEU A 1 91 ? -2.248 -5.443 5.734 1.00 93.38 91 LEU A N 1
ATOM 723 C CA . LEU A 1 91 ? -3.070 -5.564 6.945 1.00 93.38 91 LEU A CA 1
ATOM 724 C C . LEU A 1 91 ? -2.215 -5.778 8.210 1.00 93.38 91 LEU A C 1
ATOM 726 O O . LEU A 1 91 ? -1.197 -6.468 8.160 1.00 93.38 91 LEU A O 1
ATOM 730 N N . PRO A 1 92 ? -2.607 -5.180 9.352 1.00 95.31 92 PRO A N 1
ATOM 731 C CA . PRO A 1 92 ? -3.786 -4.325 9.556 1.00 95.31 92 PRO A CA 1
ATOM 732 C C . PRO A 1 92 ? -3.555 -2.847 9.168 1.00 95.31 92 PRO A C 1
ATOM 734 O O . PRO A 1 92 ? -4.469 -2.031 9.224 1.00 95.31 92 PRO A O 1
ATOM 737 N N . PHE A 1 93 ? -2.341 -2.466 8.763 1.00 93.94 93 PHE A N 1
ATOM 738 C CA . PHE A 1 93 ? -1.951 -1.068 8.532 1.00 93.94 93 PHE A CA 1
ATOM 739 C C . PHE A 1 93 ? -2.619 -0.411 7.320 1.00 93.94 93 PHE A C 1
ATOM 741 O O . PHE A 1 93 ? -2.548 0.809 7.170 1.00 93.94 93 PHE A O 1
ATOM 748 N N . THR A 1 94 ? -3.275 -1.187 6.464 1.00 94.94 94 THR A N 1
ATOM 749 C CA . THR A 1 94 ? -4.062 -0.701 5.324 1.00 94.94 94 THR A CA 1
ATOM 750 C C . THR A 1 94 ? -5.148 0.291 5.737 1.00 94.94 94 THR A C 1
ATOM 752 O O . THR A 1 94 ? -5.356 1.281 5.037 1.00 94.94 94 THR A O 1
ATOM 755 N N . PHE A 1 95 ? -5.751 0.117 6.918 1.00 96.88 95 PHE A N 1
ATOM 756 C CA . PHE A 1 95 ? -6.738 1.053 7.471 1.00 96.88 95 PHE A CA 1
ATOM 757 C C . PHE A 1 95 ? -6.181 2.457 7.762 1.00 96.88 95 PHE A C 1
ATOM 759 O O . PHE A 1 95 ? -6.949 3.399 7.934 1.00 96.88 95 PHE A O 1
ATOM 766 N N . LYS A 1 96 ? -4.851 2.615 7.805 1.00 95.88 96 LYS A N 1
ATOM 767 C CA . LYS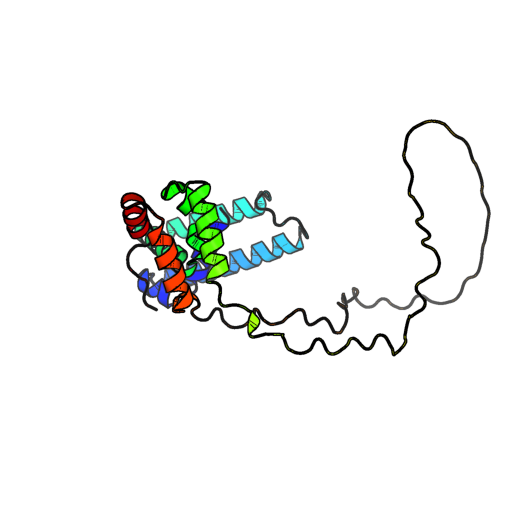 A 1 96 ? -4.180 3.910 7.990 1.00 95.88 96 LYS A CA 1
ATOM 768 C C . LYS A 1 96 ? -3.830 4.604 6.673 1.00 95.88 96 LYS A C 1
ATOM 770 O O . LYS A 1 96 ? -3.341 5.731 6.707 1.00 95.88 96 LYS A O 1
ATOM 775 N N . SER A 1 97 ? -4.006 3.932 5.535 1.00 94.62 97 SER A N 1
ATOM 776 C CA . SER A 1 97 ? -3.715 4.530 4.231 1.00 94.62 97 SER A CA 1
ATOM 777 C C . SER A 1 97 ? -4.703 5.652 3.923 1.00 94.62 97 SER A C 1
ATOM 779 O O . SER A 1 97 ? -5.878 5.587 4.292 1.00 94.62 97 SER A O 1
ATOM 781 N N . SER A 1 98 ? -4.218 6.693 3.251 1.00 94.31 98 SER A N 1
ATOM 782 C CA . SER A 1 98 ? -5.041 7.863 2.921 1.00 94.31 98 SER A CA 1
ATOM 783 C C . SER A 1 98 ? -6.209 7.498 2.001 1.00 94.31 98 SER A C 1
ATOM 785 O O . SER A 1 98 ? -7.322 7.982 2.193 1.00 94.31 98 SER A O 1
ATOM 787 N N . GLU A 1 99 ? -5.962 6.575 1.072 1.00 94.06 99 GLU A N 1
ATOM 788 C CA . GLU A 1 99 ? -6.954 5.989 0.174 1.00 94.06 99 GLU A CA 1
ATOM 789 C C . GLU A 1 99 ? -8.098 5.317 0.942 1.00 94.06 99 GLU A C 1
ATOM 791 O O . GLU A 1 99 ? -9.256 5.664 0.734 1.00 94.06 99 GLU A O 1
ATOM 796 N N . VAL A 1 100 ? -7.793 4.397 1.863 1.00 96.31 100 VAL A N 1
ATOM 797 C CA . VAL A 1 100 ? -8.821 3.661 2.619 1.00 96.31 100 VAL A CA 1
ATOM 798 C C . VAL A 1 100 ? -9.554 4.574 3.593 1.00 96.31 100 VAL A C 1
ATOM 800 O O . VAL A 1 100 ? -10.766 4.457 3.743 1.00 96.31 100 VAL A O 1
ATOM 803 N N . VAL A 1 101 ? -8.851 5.521 4.220 1.00 97.56 101 VAL A N 1
ATOM 804 C CA . VAL A 1 101 ? -9.472 6.536 5.081 1.00 97.56 101 VAL A CA 1
ATOM 805 C C . VAL A 1 101 ? -10.490 7.369 4.304 1.00 97.56 101 VAL A C 1
ATOM 807 O O . VAL A 1 101 ? -11.587 7.598 4.810 1.00 97.56 101 VAL A O 1
ATOM 810 N N . ALA A 1 102 ? -10.134 7.815 3.097 1.00 97.00 102 ALA A N 1
ATOM 811 C CA . ALA A 1 102 ? -11.027 8.586 2.240 1.00 97.00 102 ALA A CA 1
ATOM 812 C C . ALA A 1 102 ? -12.181 7.724 1.715 1.00 97.00 102 ALA A C 1
ATOM 814 O O . ALA A 1 102 ? -13.331 8.144 1.774 1.00 97.00 102 ALA A O 1
ATOM 815 N N . ALA A 1 103 ? -11.893 6.504 1.256 1.00 96.88 103 ALA A N 1
ATOM 816 C CA . ALA A 1 103 ? -12.898 5.603 0.716 1.00 96.88 103 ALA A CA 1
ATOM 817 C C . ALA A 1 103 ? -13.920 5.191 1.782 1.00 96.88 103 ALA A C 1
ATOM 819 O O . ALA A 1 103 ? -15.115 5.260 1.528 1.00 96.88 103 ALA A O 1
ATOM 820 N N . LEU A 1 104 ? -13.493 4.815 2.985 1.00 98.12 104 LEU A N 1
ATOM 821 C CA . LEU A 1 104 ? -14.402 4.419 4.065 1.00 98.12 104 LEU A CA 1
ATOM 822 C C . LEU A 1 104 ? -14.982 5.608 4.844 1.00 98.12 104 LEU A C 1
ATOM 824 O O . LEU A 1 104 ? -15.737 5.392 5.790 1.00 98.12 104 LEU A O 1
ATOM 828 N N . GLU A 1 105 ? -14.613 6.842 4.487 1.00 98.12 105 GLU A N 1
ATOM 829 C CA . GLU A 1 105 ? -15.026 8.065 5.185 1.00 98.12 105 GLU A CA 1
ATOM 830 C C . GLU A 1 105 ? -14.786 7.977 6.706 1.00 98.12 105 GLU A C 1
ATOM 832 O O . GLU A 1 105 ? -15.628 8.351 7.524 1.00 98.12 105 GLU A O 1
ATOM 837 N N . LEU A 1 106 ? -13.625 7.437 7.103 1.00 98.00 106 LEU A N 1
ATOM 838 C CA . LEU A 1 106 ? -13.337 7.163 8.513 1.00 98.00 106 LEU A CA 1
ATOM 839 C C . LEU A 1 106 ? -13.302 8.455 9.329 1.00 98.00 106 LEU A C 1
ATOM 841 O O . LEU A 1 106 ? -12.527 9.380 9.048 1.00 98.00 106 LEU A O 1
ATOM 845 N N . THR A 1 107 ? -14.075 8.487 10.414 1.00 98.44 107 THR A N 1
ATOM 846 C CA . THR A 1 107 ? -14.079 9.641 11.315 1.00 98.44 107 THR A CA 1
ATOM 847 C C . THR A 1 107 ? -12.740 9.783 12.043 1.00 98.44 107 THR A C 1
ATOM 849 O O . THR A 1 107 ? -11.889 8.884 12.070 1.00 98.44 107 THR A O 1
ATOM 852 N N . ARG A 1 108 ? -12.503 10.946 12.658 1.00 98.12 108 ARG A N 1
ATOM 853 C CA . ARG A 1 108 ? -11.309 11.142 13.493 1.00 98.12 108 ARG A CA 1
ATOM 854 C C . ARG A 1 108 ? -11.283 10.142 14.652 1.00 98.12 108 ARG A C 1
ATOM 856 O O . ARG A 1 108 ? -10.228 9.583 14.938 1.00 98.12 108 ARG A O 1
ATOM 863 N N . GLU A 1 109 ? -12.430 9.898 15.267 1.00 98.25 109 GLU A N 1
ATOM 864 C CA . GLU A 1 109 ? -12.611 8.990 16.396 1.00 98.25 109 GLU A CA 1
ATOM 865 C C . GLU A 1 109 ? -12.341 7.540 15.980 1.00 98.25 109 GLU A C 1
ATOM 867 O O . GLU A 1 109 ? -11.586 6.843 16.661 1.00 98.25 109 GLU A O 1
ATOM 872 N N . GLN A 1 110 ? -12.870 7.107 14.828 1.00 98.44 110 GLN A N 1
ATOM 873 C CA . GLN A 1 110 ? -12.597 5.778 14.275 1.00 98.44 110 GLN A CA 1
ATOM 874 C C . GLN A 1 110 ? -11.102 5.586 14.011 1.00 98.44 110 GLN A C 1
ATOM 876 O O . GLN A 1 110 ? -10.537 4.589 14.449 1.00 98.44 110 GLN A O 1
ATOM 881 N N . ARG A 1 111 ? -10.425 6.557 13.384 1.00 98.31 111 ARG A N 1
ATOM 882 C CA . ARG A 1 111 ? -8.975 6.476 13.116 1.00 98.31 111 ARG A CA 1
ATOM 883 C C . ARG A 1 111 ? -8.140 6.327 14.389 1.00 98.31 111 ARG A C 1
ATOM 885 O O . ARG A 1 111 ? -7.258 5.476 14.435 1.00 98.31 111 ARG A O 1
ATOM 892 N N . VAL A 1 112 ? -8.449 7.099 15.435 1.00 98.00 112 VAL A N 1
ATOM 893 C CA . VAL A 1 112 ? -7.777 6.969 16.742 1.00 98.00 112 VAL A CA 1
ATOM 894 C C . VAL A 1 112 ? -8.015 5.582 17.340 1.00 98.00 112 VAL A C 1
ATOM 896 O O . VAL A 1 112 ? -7.083 4.969 17.862 1.00 98.00 112 VAL A O 1
ATOM 899 N N . ARG A 1 113 ? -9.242 5.056 17.241 1.00 98.38 113 ARG A N 1
ATOM 900 C CA . ARG A 1 113 ? -9.563 3.724 17.762 1.00 98.38 113 ARG A CA 1
ATOM 901 C C . ARG A 1 113 ? -8.869 2.608 16.979 1.00 98.38 113 ARG A C 1
ATOM 903 O O . ARG A 1 113 ? -8.386 1.668 17.601 1.00 98.38 113 ARG A O 1
ATOM 910 N N . ILE A 1 114 ? -8.771 2.728 15.655 1.00 97.81 114 ILE A N 1
ATOM 911 C CA . ILE A 1 114 ? -8.012 1.808 14.792 1.00 97.81 114 ILE A CA 1
ATOM 912 C C . ILE A 1 114 ? -6.545 1.775 15.216 1.00 97.81 114 ILE A C 1
ATOM 914 O O . ILE A 1 114 ? -5.999 0.696 15.433 1.00 97.81 114 ILE A O 1
ATOM 918 N N . ASP A 1 115 ? -5.919 2.942 15.391 1.00 97.12 115 ASP A N 1
ATOM 919 C CA . ASP A 1 115 ? -4.525 3.035 15.836 1.00 97.12 115 ASP A CA 1
ATOM 920 C C . ASP A 1 115 ? -4.313 2.363 17.194 1.00 97.12 115 ASP A C 1
ATOM 922 O O . ASP A 1 115 ? -3.359 1.605 17.373 1.00 97.12 115 ASP A O 1
ATOM 926 N N . GLN A 1 116 ? -5.235 2.584 18.131 1.00 96.94 116 GLN A N 1
ATOM 927 C CA . GLN A 1 116 ? -5.199 1.936 19.435 1.00 96.94 116 GLN A CA 1
ATOM 928 C C . GLN A 1 116 ? -5.321 0.408 19.322 1.00 96.94 116 GLN A C 1
ATOM 930 O O . GLN A 1 116 ? -4.526 -0.301 19.930 1.00 96.94 116 GLN A O 1
ATOM 935 N N . ILE A 1 117 ? -6.262 -0.104 18.520 1.00 97.00 117 ILE A N 1
ATOM 936 C CA . ILE A 1 117 ? -6.434 -1.549 18.296 1.00 97.00 117 ILE A CA 1
ATOM 937 C C . ILE A 1 117 ? -5.162 -2.157 17.688 1.00 97.00 117 ILE A C 1
ATOM 939 O O . ILE A 1 117 ? -4.714 -3.213 18.137 1.00 97.00 117 ILE A O 1
ATOM 943 N N . ILE A 1 118 ? -4.548 -1.497 16.700 1.00 95.19 118 ILE A N 1
ATOM 944 C CA . ILE A 1 118 ? -3.308 -1.969 16.065 1.00 95.19 118 ILE A CA 1
ATOM 945 C C . ILE A 1 118 ? -2.167 -2.053 17.085 1.00 95.19 118 ILE A C 1
ATOM 947 O O . ILE A 1 118 ? -1.454 -3.055 17.110 1.00 95.19 118 ILE A O 1
ATOM 951 N N . GLU A 1 119 ? -1.991 -1.044 17.940 1.00 93.62 119 GLU A N 1
ATOM 952 C CA . GLU A 1 119 ? -0.930 -1.058 18.956 1.00 93.62 119 GLU A CA 1
ATOM 953 C C . GLU A 1 119 ? -1.205 -2.060 20.090 1.00 93.62 119 GLU A C 1
ATOM 955 O O . GLU A 1 119 ? -0.280 -2.739 20.532 1.00 93.62 119 GLU A O 1
ATOM 960 N N . GLU A 1 120 ? -2.459 -2.214 20.530 1.00 93.69 120 GLU A N 1
ATOM 961 C CA . GLU A 1 120 ? -2.855 -3.168 21.583 1.00 93.69 120 GLU A CA 1
ATOM 962 C C . GLU A 1 120 ? -2.684 -4.629 21.152 1.00 93.69 120 GLU A C 1
ATOM 964 O O . GLU A 1 120 ? -2.306 -5.483 21.954 1.00 93.69 120 GLU A O 1
ATOM 969 N N . THR A 1 121 ? -2.965 -4.924 19.883 1.00 90.94 121 THR A N 1
ATOM 970 C CA . THR A 1 121 ? -2.898 -6.287 19.329 1.00 90.94 121 THR A CA 1
ATOM 971 C C . THR A 1 121 ? -1.539 -6.635 18.741 1.00 90.94 121 THR A C 1
ATOM 973 O O . THR A 1 121 ? -1.276 -7.803 18.443 1.00 90.94 121 THR A O 1
ATOM 976 N N . ARG A 1 122 ? -0.649 -5.647 18.586 1.00 88.25 122 ARG A N 1
ATOM 977 C CA . ARG A 1 122 ? 0.709 -5.881 18.111 1.00 88.25 122 ARG A CA 1
ATOM 978 C C . ARG A 1 122 ? 1.367 -6.916 19.025 1.00 88.25 122 ARG A C 1
ATOM 980 O O . ARG A 1 122 ? 1.411 -6.688 20.237 1.00 88.25 122 ARG A O 1
ATOM 987 N N . PRO A 1 123 ? 1.904 -8.032 18.489 1.00 81.88 123 PRO A N 1
ATOM 988 C CA . PRO A 1 123 ? 2.567 -9.029 19.310 1.00 81.88 123 PRO A CA 1
ATOM 989 C C . PRO A 1 123 ? 3.651 -8.314 20.097 1.00 81.88 123 PRO A C 1
ATOM 991 O O . PRO A 1 123 ? 4.576 -7.724 19.527 1.00 81.88 123 PRO A O 1
ATOM 994 N N . SER A 1 124 ? 3.449 -8.278 21.413 1.00 75.31 124 SER A N 1
ATOM 995 C CA . SER A 1 124 ? 4.323 -7.577 22.330 1.00 75.31 124 SER A CA 1
ATOM 996 C C . SER A 1 124 ? 5.745 -8.021 22.018 1.00 75.31 124 SER A C 1
ATOM 998 O O . SER A 1 124 ? 6.104 -9.174 22.244 1.00 75.31 124 SER A O 1
ATOM 1000 N N . ARG A 1 125 ? 6.595 -7.093 21.555 1.00 65.62 125 ARG A N 1
ATOM 1001 C CA . ARG A 1 125 ? 8.045 -7.333 21.401 1.00 65.62 125 ARG A CA 1
ATOM 1002 C C . ARG A 1 125 ? 8.724 -7.718 22.728 1.00 65.62 125 ARG A C 1
ATOM 1004 O O . ARG A 1 125 ? 9.920 -7.977 22.761 1.00 65.62 125 ARG A O 1
ATOM 1011 N N . ARG A 1 126 ? 7.947 -7.783 23.811 1.00 55.50 126 ARG A N 1
ATOM 1012 C CA . ARG A 1 126 ? 8.275 -8.157 25.184 1.00 55.50 126 ARG A CA 1
ATOM 1013 C C . ARG A 1 126 ? 8.852 -9.574 25.345 1.00 55.50 126 ARG A C 1
ATOM 1015 O O . ARG A 1 126 ? 9.279 -9.909 26.437 1.00 55.50 126 ARG A O 1
ATOM 1022 N N . GLY A 1 127 ? 8.942 -10.367 24.274 1.00 54.34 127 GLY A N 1
ATOM 1023 C CA . GLY A 1 127 ? 9.765 -11.585 24.228 1.00 54.34 127 GLY A CA 1
ATOM 1024 C C . GLY A 1 127 ? 11.267 -11.349 23.994 1.00 54.34 127 GLY A C 1
ATOM 1025 O O . GLY A 1 127 ? 12.046 -12.291 24.080 1.00 54.34 127 GLY A O 1
ATOM 1026 N N . GLY A 1 128 ? 11.701 -10.118 23.702 1.00 52.28 128 GLY A N 1
ATOM 1027 C CA . GLY A 1 128 ? 13.106 -9.783 23.465 1.00 52.28 128 GLY A CA 1
ATOM 1028 C C . GLY A 1 128 ? 13.593 -8.671 24.385 1.00 52.28 128 GLY A C 1
ATOM 1029 O O . GLY A 1 128 ? 13.631 -7.517 23.969 1.00 52.28 128 GLY A O 1
ATOM 1030 N N . GLY A 1 129 ? 13.993 -9.010 25.614 1.00 52.47 129 GLY A N 1
ATOM 1031 C CA . GLY A 1 129 ? 14.861 -8.122 26.397 1.00 52.47 129 GLY A CA 1
ATOM 1032 C C . GLY A 1 129 ? 14.340 -7.594 27.737 1.00 52.47 129 GLY A C 1
ATOM 1033 O O . GLY A 1 129 ? 14.687 -6.474 28.086 1.00 52.47 129 GLY A O 1
ATOM 1034 N N . ASP A 1 130 ? 13.620 -8.399 28.525 1.00 47.12 130 ASP A N 1
ATOM 1035 C CA . ASP A 1 130 ? 13.946 -8.472 29.969 1.00 47.12 130 ASP A CA 1
ATOM 1036 C C . ASP A 1 130 ? 15.227 -9.307 30.199 1.00 47.12 130 ASP A C 1
ATOM 1038 O O . ASP A 1 130 ? 15.636 -9.579 31.322 1.00 47.12 130 ASP A O 1
ATOM 1042 N N . GLY A 1 131 ? 15.914 -9.686 29.115 1.00 50.19 131 GLY A N 1
ATOM 1043 C CA . GLY A 1 131 ? 17.349 -9.887 29.145 1.00 50.19 131 GLY A CA 1
ATOM 1044 C C . GLY A 1 131 ? 17.996 -8.570 29.538 1.00 50.19 131 GLY A C 1
ATOM 1045 O O . GLY A 1 131 ? 18.244 -7.715 28.691 1.00 50.19 131 GLY A O 1
ATOM 1046 N N . ASP A 1 132 ? 18.223 -8.409 30.834 1.00 49.00 132 ASP A N 1
ATOM 1047 C CA . ASP A 1 132 ? 19.597 -8.289 31.283 1.00 49.00 132 ASP A CA 1
ATOM 1048 C C . ASP A 1 132 ? 20.376 -7.279 30.426 1.00 49.00 132 ASP A C 1
ATOM 1050 O O . ASP A 1 132 ? 21.435 -7.551 29.857 1.00 49.00 132 ASP A O 1
ATOM 1054 N N . ARG A 1 133 ? 19.881 -6.030 30.393 1.00 51.22 133 ARG A N 1
ATOM 1055 C CA . ARG A 1 133 ? 20.821 -4.927 30.585 1.00 51.22 133 ARG A CA 1
ATOM 1056 C C . ARG A 1 133 ? 21.400 -5.190 31.963 1.00 51.22 133 ARG A C 1
ATOM 1058 O O . ARG A 1 133 ? 20.939 -4.599 32.941 1.00 51.22 133 ARG A O 1
ATOM 1065 N N . GLY A 1 134 ? 22.359 -6.119 32.000 1.00 49.56 134 GLY A N 1
ATOM 1066 C CA . GLY A 1 134 ? 23.157 -6.410 33.162 1.00 49.56 134 GLY A CA 1
ATOM 1067 C C . GLY A 1 134 ? 23.584 -5.072 33.735 1.00 49.56 134 GLY A C 1
ATOM 1068 O O . GLY A 1 134 ? 23.699 -4.097 32.966 1.00 49.56 134 GLY A O 1
ATOM 1069 N N . PRO A 1 135 ? 23.712 -4.982 35.068 1.00 52.94 135 PRO A N 1
ATOM 1070 C CA . PRO A 1 135 ? 24.117 -3.755 35.723 1.00 52.94 135 PRO A CA 1
ATOM 1071 C C . PRO A 1 135 ? 25.219 -3.146 34.872 1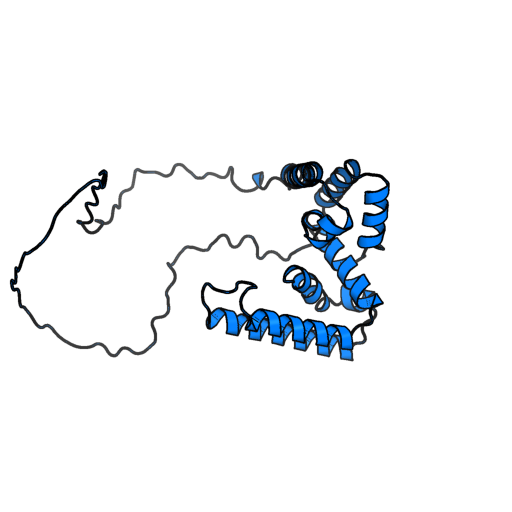.00 52.94 135 PRO A C 1
ATOM 1073 O O . PRO A 1 135 ? 26.233 -3.781 34.592 1.00 52.94 135 PRO A O 1
ATOM 1076 N N . ARG A 1 136 ? 24.955 -1.958 34.314 1.00 55.00 136 ARG A N 1
ATOM 1077 C CA . ARG A 1 136 ? 26.036 -1.172 33.746 1.00 55.00 136 ARG A CA 1
ATOM 1078 C C . ARG A 1 136 ? 26.908 -0.911 34.950 1.00 55.00 136 ARG A C 1
ATOM 1080 O O . ARG A 1 136 ? 26.603 0.007 35.713 1.00 55.00 136 ARG A O 1
ATOM 1087 N N . ASP A 1 137 ? 27.911 -1.760 35.128 1.00 50.31 137 ASP A N 1
ATOM 1088 C CA . ASP A 1 137 ? 29.008 -1.562 36.040 1.00 50.31 137 ASP A CA 1
ATOM 1089 C C . ASP A 1 137 ? 29.598 -0.221 35.631 1.00 50.31 137 ASP A C 1
ATOM 1091 O O . ASP A 1 137 ? 30.421 -0.089 34.727 1.00 50.31 137 ASP A O 1
ATOM 1095 N N . ARG A 1 138 ? 29.101 0.825 36.290 1.00 56.12 138 ARG A N 1
ATOM 1096 C CA . ARG A 1 138 ? 29.620 2.188 36.241 1.00 56.12 138 ARG A CA 1
ATOM 1097 C C . ARG A 1 138 ? 31.010 2.258 36.884 1.00 56.12 138 ARG A C 1
ATOM 1099 O O . ARG A 1 138 ? 31.521 3.355 37.073 1.00 56.12 138 ARG A O 1
ATOM 1106 N N . GLU A 1 139 ? 31.608 1.118 37.223 1.00 52.97 139 GLU A N 1
ATOM 1107 C CA . GLU A 1 139 ? 32.736 1.028 38.137 1.00 52.97 139 GLU A CA 1
ATOM 1108 C C . GLU A 1 139 ? 34.092 0.817 37.451 1.00 52.97 139 GLU A C 1
ATOM 1110 O O . GLU A 1 139 ? 35.103 1.184 38.034 1.00 52.97 139 GLU A O 1
ATOM 1115 N N . ASN A 1 140 ? 34.162 0.395 36.182 1.00 50.06 140 ASN A N 1
ATOM 1116 C CA . ASN A 1 140 ? 35.449 0.309 35.474 1.00 50.06 140 ASN A CA 1
ATOM 1117 C C . ASN A 1 140 ? 35.613 1.364 34.376 1.00 50.06 140 ASN A C 1
ATOM 1119 O O . ASN A 1 140 ? 35.485 1.127 33.178 1.00 50.06 140 ASN A O 1
ATOM 1123 N N . GLY A 1 141 ? 35.923 2.567 34.860 1.00 55.50 141 GLY A N 1
ATOM 1124 C CA . GLY A 1 141 ? 37.020 3.414 34.395 1.00 55.50 141 GLY A CA 1
ATOM 1125 C C . GLY A 1 141 ? 37.527 3.236 32.963 1.00 55.50 141 GLY A C 1
ATOM 1126 O O . GLY A 1 141 ? 38.399 2.419 32.696 1.00 55.50 141 GLY A O 1
ATOM 1127 N N . ARG A 1 142 ? 37.108 4.152 32.088 1.00 49.00 142 ARG A N 1
ATOM 1128 C CA . ARG A 1 142 ? 37.999 4.927 31.206 1.00 49.00 142 ARG A CA 1
ATOM 1129 C C . ARG A 1 142 ? 37.192 6.078 30.615 1.00 49.00 142 ARG A C 1
ATOM 1131 O O . ARG A 1 142 ? 36.755 6.058 29.471 1.00 49.00 142 ARG A O 1
ATOM 1138 N N . ARG A 1 143 ? 37.009 7.119 31.436 1.00 50.19 143 ARG A N 1
ATOM 1139 C CA . ARG A 1 143 ? 36.937 8.485 30.917 1.00 50.19 143 ARG A CA 1
ATOM 1140 C C . ARG A 1 143 ? 38.234 8.698 30.140 1.00 50.19 143 ARG A C 1
ATOM 1142 O O . ARG A 1 143 ? 39.278 8.927 30.743 1.00 50.19 143 ARG A O 1
ATOM 1149 N N . GLY A 1 144 ? 38.178 8.558 28.820 1.00 46.53 144 GLY A N 1
ATOM 1150 C CA . GLY A 1 144 ? 39.119 9.288 27.988 1.00 46.53 144 GLY A CA 1
ATOM 1151 C C . GLY A 1 144 ? 38.967 10.771 28.345 1.00 46.53 144 GLY A C 1
ATOM 1152 O O . GLY A 1 144 ? 37.829 11.204 28.563 1.00 46.53 144 GLY A O 1
ATOM 1153 N N . PRO A 1 145 ? 40.065 11.525 28.494 1.00 53.09 145 PRO A N 1
ATOM 1154 C CA . PRO A 1 145 ? 39.987 12.964 28.674 1.00 53.09 145 PRO A CA 1
ATOM 1155 C C . PRO A 1 145 ? 39.244 13.519 27.461 1.00 53.09 145 PRO A C 1
ATOM 1157 O O . PRO A 1 145 ? 39.740 13.479 26.336 1.00 53.09 145 PRO A O 1
ATOM 1160 N N . GLY A 1 146 ? 38.000 13.944 27.681 1.00 45.81 146 GLY A N 1
ATOM 1161 C CA . GLY A 1 146 ? 37.332 14.806 26.725 1.00 45.81 146 GLY A CA 1
ATOM 1162 C C . GLY A 1 146 ? 38.200 16.054 26.579 1.00 45.81 146 GLY A C 1
ATOM 1163 O O . GLY A 1 146 ? 38.738 16.504 27.592 1.00 45.81 146 GLY A O 1
ATOM 1164 N N . PRO A 1 147 ? 38.398 16.569 25.358 1.00 52.47 147 PRO A N 1
ATOM 1165 C CA . PRO A 1 147 ? 39.140 17.800 25.161 1.00 52.47 147 PRO A CA 1
ATOM 1166 C C . PRO A 1 147 ? 38.488 18.886 26.011 1.00 52.47 147 PRO A C 1
ATOM 1168 O O . PRO A 1 147 ? 37.317 19.230 25.829 1.00 52.47 147 PRO A O 1
ATOM 1171 N N . ASP A 1 148 ? 39.253 19.353 26.989 1.00 49.56 148 ASP A N 1
ATOM 1172 C CA . ASP A 1 148 ? 38.939 20.518 27.787 1.00 49.56 148 ASP A CA 1
ATOM 1173 C C . ASP A 1 148 ? 38.591 21.681 26.854 1.00 49.56 148 ASP A C 1
ATOM 1175 O O . ASP A 1 148 ? 39.347 22.006 25.936 1.00 49.56 148 ASP A O 1
ATOM 1179 N N . GLY A 1 149 ? 37.446 22.317 27.109 1.00 50.38 149 GLY A N 1
ATOM 1180 C CA . GLY A 1 149 ? 37.168 23.649 26.579 1.00 50.38 149 GLY A CA 1
ATOM 1181 C C . GLY A 1 149 ? 35.970 23.786 25.646 1.00 50.38 149 GLY A C 1
ATOM 1182 O O . GLY A 1 149 ? 36.098 24.408 24.602 1.00 50.38 149 GLY A O 1
ATOM 1183 N N . PHE A 1 150 ? 34.786 23.317 26.044 1.00 46.53 150 PHE A N 1
ATOM 1184 C CA . PHE A 1 150 ? 33.542 23.988 25.637 1.00 46.53 150 PHE A CA 1
ATOM 1185 C C . PHE A 1 150 ? 32.653 24.215 26.858 1.00 46.53 150 PHE A C 1
ATOM 1187 O O . PHE A 1 150 ? 31.630 23.571 27.082 1.00 46.53 150 PHE A O 1
ATOM 1194 N N . GLU A 1 151 ? 33.103 25.166 27.670 1.00 47.34 151 GLU A N 1
ATOM 1195 C CA . GLU A 1 151 ? 32.329 25.868 28.683 1.00 47.34 151 GLU A CA 1
ATOM 1196 C C . GLU A 1 151 ? 31.266 26.733 27.982 1.00 47.34 151 GLU A C 1
ATOM 1198 O O . GLU A 1 151 ? 31.426 27.935 27.805 1.00 47.34 151 GLU A O 1
ATOM 1203 N N . PHE A 1 152 ? 30.169 26.116 27.534 1.00 42.00 152 PHE A N 1
ATOM 1204 C CA . PHE A 1 152 ? 28.957 26.847 27.151 1.00 42.00 152 PHE A CA 1
ATOM 1205 C C . PHE A 1 152 ? 28.026 26.951 28.359 1.00 42.00 152 PHE A C 1
ATOM 1207 O O . PHE A 1 152 ? 26.987 26.299 28.466 1.00 42.00 152 PHE A O 1
ATOM 1214 N N . GLY A 1 153 ? 28.421 27.810 29.294 1.00 49.03 153 GLY A N 1
ATOM 1215 C CA . GLY A 1 153 ? 27.458 28.500 30.131 1.00 49.03 153 GLY A CA 1
ATOM 1216 C C . GLY A 1 153 ? 26.759 29.562 29.290 1.00 49.03 153 GLY A C 1
ATOM 1217 O O . GLY A 1 153 ? 27.394 30.529 28.907 1.00 49.03 153 GLY A O 1
ATOM 1218 N N . MET A 1 154 ? 25.463 29.398 29.018 1.00 45.25 154 MET A N 1
ATOM 1219 C CA . MET A 1 154 ? 24.568 30.512 28.681 1.00 45.25 154 MET A CA 1
ATOM 1220 C C . MET A 1 154 ? 23.133 30.166 29.095 1.00 45.25 154 MET A C 1
ATOM 1222 O O . MET A 1 154 ? 22.300 29.717 28.312 1.00 45.25 154 MET A O 1
ATOM 1226 N N . ARG A 1 155 ? 22.845 30.415 30.376 1.00 48.03 155 ARG A N 1
ATOM 1227 C CA . ARG A 1 155 ? 21.563 30.999 30.779 1.00 48.03 155 ARG A CA 1
ATOM 1228 C C . ARG A 1 155 ? 21.679 32.510 30.560 1.00 48.03 155 ARG A C 1
ATOM 1230 O O . ARG A 1 155 ? 22.533 33.133 31.175 1.00 48.03 155 ARG A O 1
ATOM 1237 N N . GLY A 1 156 ? 20.792 33.083 29.758 1.00 45.28 156 GLY A N 1
ATOM 1238 C CA . GLY A 1 156 ? 20.605 34.533 29.622 1.00 45.28 156 GLY A CA 1
ATOM 1239 C C . GLY A 1 156 ? 19.762 34.814 28.383 1.00 45.28 156 GLY A C 1
ATOM 1240 O O . GLY A 1 156 ? 20.223 34.601 27.273 1.00 45.28 156 GLY A O 1
ATOM 1241 N N . ARG A 1 157 ? 18.450 35.048 28.515 1.00 50.69 157 ARG A N 1
ATOM 1242 C CA . ARG A 1 157 ? 17.874 36.409 28.520 1.00 50.69 157 ARG A CA 1
ATOM 1243 C C . ARG A 1 157 ? 18.639 37.346 27.584 1.00 50.69 157 ARG A C 1
ATOM 1245 O O . ARG A 1 157 ? 19.619 37.953 27.995 1.00 50.69 157 ARG A O 1
ATOM 1252 N N . PHE A 1 158 ? 18.156 37.447 26.351 1.00 41.28 158 PHE A N 1
ATOM 1253 C CA . PHE A 1 158 ? 18.564 38.471 25.401 1.00 41.28 158 PHE A CA 1
ATOM 1254 C C . PHE A 1 158 ? 17.454 39.525 25.348 1.00 41.28 158 PHE A C 1
ATOM 1256 O O . PHE A 1 158 ? 16.504 39.411 24.581 1.00 41.28 158 PHE A O 1
ATOM 1263 N N . ASP A 1 159 ? 17.577 40.506 26.236 1.00 44.16 159 ASP A N 1
ATOM 1264 C CA . ASP A 1 159 ? 17.003 41.840 26.099 1.00 44.16 159 ASP A CA 1
ATOM 1265 C C . ASP A 1 159 ? 18.195 42.802 26.064 1.00 44.16 159 ASP A C 1
ATOM 1267 O O . ASP A 1 159 ? 19.025 42.775 26.971 1.00 44.16 159 ASP A O 1
ATOM 1271 N N . GLY A 1 160 ? 18.241 43.664 25.050 1.00 45.03 160 GLY A N 1
ATOM 1272 C CA . GLY A 1 160 ? 18.900 44.964 25.157 1.00 45.03 160 GLY A CA 1
ATOM 1273 C C . GLY A 1 160 ? 20.365 45.078 24.718 1.00 45.03 160 GLY A C 1
ATOM 1274 O O . GLY A 1 160 ? 21.278 44.600 25.376 1.00 45.03 160 GLY A O 1
ATOM 1275 N N . ASP A 1 161 ? 20.529 45.901 23.681 1.00 42.97 161 ASP A N 1
ATOM 1276 C CA . ASP A 1 161 ? 21.493 47.007 23.597 1.00 42.97 161 ASP A CA 1
ATOM 1277 C C . ASP A 1 161 ? 23.010 46.775 23.393 1.00 42.97 161 ASP A C 1
ATOM 1279 O O . ASP A 1 161 ? 23.717 46.169 24.189 1.00 42.97 161 ASP A O 1
ATOM 1283 N N . ARG A 1 162 ? 23.494 47.525 22.386 1.00 44.56 162 ARG A N 1
ATOM 1284 C CA . ARG A 1 162 ? 24.817 48.164 22.215 1.00 44.56 162 ARG A CA 1
ATOM 1285 C C . ARG A 1 162 ? 26.040 47.370 21.711 1.00 44.56 162 ARG A C 1
ATOM 1287 O O . ARG A 1 162 ? 26.761 46.766 22.488 1.00 44.56 162 ARG A O 1
ATOM 1294 N N . SER A 1 163 ? 26.353 47.615 20.426 1.00 47.44 163 SER A N 1
ATOM 1295 C CA . SER A 1 163 ? 27.426 48.531 19.940 1.00 47.44 163 SER A CA 1
ATOM 1296 C C . SER A 1 163 ? 28.928 48.237 20.230 1.00 47.44 163 SER A C 1
ATOM 1298 O O . SER A 1 163 ? 29.233 47.365 21.029 1.00 47.44 163 SER A O 1
ATOM 1300 N N . PRO A 1 164 ? 29.881 48.891 19.510 1.00 64.38 164 PRO A N 1
ATOM 1301 C CA . PRO A 1 164 ? 30.890 48.231 18.669 1.00 64.38 164 PRO A CA 1
ATOM 1302 C C . PRO A 1 164 ? 32.356 48.450 19.128 1.00 64.38 164 PRO A C 1
ATOM 1304 O O . PRO A 1 164 ? 32.605 49.009 20.189 1.00 64.38 164 PRO A O 1
ATOM 1307 N N . ASP A 1 165 ? 33.295 48.050 18.258 1.00 47.00 165 ASP A N 1
ATOM 1308 C CA . ASP A 1 165 ? 34.750 48.303 18.257 1.00 47.00 165 ASP A CA 1
ATOM 1309 C C . ASP A 1 165 ? 35.631 47.391 19.129 1.00 47.00 165 ASP A C 1
ATOM 1311 O O . ASP A 1 165 ? 35.457 47.264 20.336 1.00 47.00 165 ASP A O 1
ATOM 1315 N N . GLY A 1 166 ? 36.652 46.773 18.514 1.00 41.41 166 GLY A N 1
ATOM 1316 C CA . GLY A 1 166 ? 37.593 45.937 19.267 1.00 41.41 166 GLY A CA 1
ATOM 1317 C C . GLY A 1 166 ? 38.656 45.185 18.471 1.00 41.41 166 GLY A C 1
ATOM 1318 O O . GLY A 1 166 ? 38.774 43.972 18.587 1.00 41.41 166 GLY A O 1
ATOM 1319 N N . ASN A 1 167 ? 39.439 45.910 17.675 1.00 52.59 167 ASN A N 1
ATOM 1320 C CA . ASN A 1 167 ? 40.739 45.504 17.129 1.00 52.59 167 ASN A CA 1
ATOM 1321 C C . ASN A 1 167 ? 41.635 44.775 18.164 1.00 52.59 167 ASN A C 1
ATOM 1323 O O . ASN A 1 167 ? 41.865 45.299 19.253 1.00 52.59 167 ASN A O 1
ATOM 1327 N N . GLY A 1 168 ? 42.209 43.619 17.804 1.00 44.06 168 GLY A N 1
ATOM 1328 C CA . GLY A 1 168 ? 43.117 42.873 18.683 1.00 44.06 168 GLY A CA 1
ATOM 1329 C C . GLY A 1 168 ? 43.871 41.727 18.006 1.00 44.06 168 GLY A C 1
ATOM 1330 O O . GLY A 1 168 ? 43.609 40.559 18.267 1.00 44.06 168 GLY A O 1
ATOM 1331 N N . SER A 1 169 ? 44.840 42.062 17.152 1.00 50.00 169 SER A N 1
ATOM 1332 C CA . SER A 1 169 ? 45.877 41.136 16.670 1.00 50.00 169 SER A CA 1
ATOM 1333 C C . SER A 1 169 ? 46.798 40.640 17.796 1.00 50.00 169 SER A C 1
ATOM 1335 O O . SER A 1 169 ? 47.256 41.452 18.596 1.00 50.00 169 SER A O 1
ATOM 1337 N N . ARG A 1 170 ? 47.168 39.350 17.778 1.00 44.50 170 ARG A N 1
ATOM 1338 C CA . ARG A 1 170 ? 48.456 38.743 18.220 1.00 44.50 170 ARG A CA 1
ATOM 1339 C C . ARG A 1 170 ? 48.309 37.221 18.046 1.00 44.50 170 ARG A C 1
ATOM 1341 O O . ARG A 1 170 ? 47.361 36.654 18.555 1.00 44.50 170 ARG A O 1
ATOM 1348 N N . GLY A 1 171 ? 49.121 36.479 17.300 1.00 45.84 171 GLY A N 1
ATOM 1349 C CA . GLY A 1 171 ? 50.559 36.588 17.078 1.00 45.84 171 GLY A CA 1
ATOM 1350 C C . GLY A 1 171 ? 51.220 35.354 17.705 1.00 45.84 171 GLY A C 1
ATOM 1351 O O . GLY A 1 171 ? 51.491 35.363 18.898 1.00 45.84 171 GLY A O 1
ATOM 1352 N N . GLY A 1 172 ? 51.456 34.298 16.915 1.00 42.66 172 GLY A N 1
ATOM 1353 C CA . GLY A 1 172 ? 52.082 33.058 17.391 1.00 42.66 172 GLY A CA 1
ATOM 1354 C C . GLY A 1 172 ? 52.422 32.064 16.273 1.00 42.66 172 GLY A C 1
ATOM 1355 O O . GLY A 1 172 ? 51.696 31.107 16.047 1.00 42.66 172 GLY A O 1
ATOM 1356 N N . ARG A 1 173 ? 53.542 32.300 15.573 1.00 48.50 173 ARG A N 1
ATOM 1357 C CA . ARG A 1 173 ? 54.340 31.267 14.863 1.00 48.50 173 ARG A CA 1
ATOM 1358 C C . ARG A 1 173 ? 54.986 30.363 15.933 1.00 48.50 173 ARG A C 1
ATOM 1360 O O . ARG A 1 173 ? 55.366 30.904 16.964 1.00 48.50 173 ARG A O 1
ATOM 1367 N N . ARG A 1 174 ? 55.192 29.043 15.811 1.00 44.31 174 ARG A N 1
ATOM 1368 C CA . ARG A 1 174 ? 55.944 28.172 14.854 1.00 44.31 174 ARG A C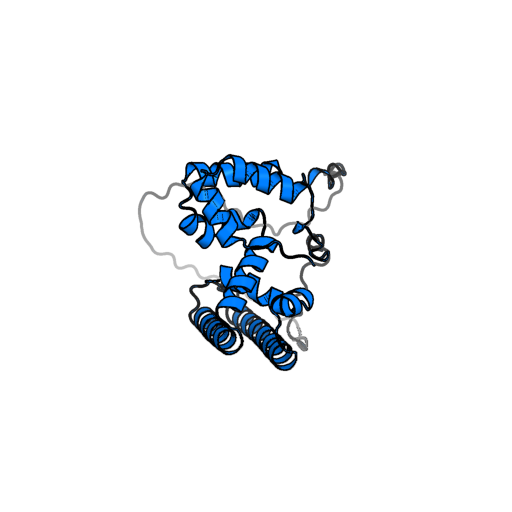A 1
ATOM 1369 C C . ARG A 1 174 ? 55.943 26.735 15.502 1.00 44.31 174 ARG A C 1
ATOM 1371 O O . ARG A 1 174 ? 55.467 26.665 16.633 1.00 44.31 174 ARG A O 1
ATOM 1378 N N . PRO A 1 175 ? 56.534 25.633 14.968 1.00 51.53 175 PRO A N 1
ATOM 1379 C CA . PRO A 1 175 ? 57.242 25.432 13.704 1.00 51.53 175 PRO A CA 1
ATOM 1380 C C . PRO A 1 175 ? 56.841 24.177 12.882 1.00 51.53 175 PRO A C 1
ATOM 1382 O O . PRO A 1 175 ? 56.390 23.155 13.378 1.00 51.53 175 PRO A O 1
ATOM 1385 N N . GLU A 1 176 ? 57.105 24.309 11.587 1.00 59.72 176 GLU A N 1
ATOM 1386 C CA . GLU A 1 176 ? 57.607 23.328 10.617 1.00 59.72 176 GLU A CA 1
ATOM 1387 C C . GLU A 1 176 ? 58.131 21.981 11.174 1.00 59.72 176 GLU A C 1
ATOM 1389 O O . GLU A 1 176 ? 59.204 21.922 11.769 1.00 59.72 176 GLU A O 1
ATOM 1394 N N . PHE A 1 177 ? 57.407 20.892 10.883 1.00 43.12 177 PHE A N 1
ATOM 1395 C CA . PHE A 1 177 ? 57.924 19.519 10.850 1.00 43.12 177 PHE A CA 1
ATOM 1396 C C . PHE A 1 177 ? 57.237 18.721 9.727 1.00 43.12 177 PHE A C 1
ATOM 1398 O O . PHE A 1 177 ? 56.064 18.385 9.812 1.00 43.12 177 PHE A O 1
ATOM 1405 N N . GLY A 1 178 ? 58.008 18.419 8.681 1.00 49.84 178 GLY A N 1
ATOM 1406 C CA . GLY A 1 178 ? 58.125 17.067 8.130 1.00 49.84 178 GLY A CA 1
ATOM 1407 C C . GLY A 1 178 ? 56.924 16.402 7.443 1.00 49.84 178 GLY A C 1
ATOM 1408 O O . GLY A 1 178 ? 56.142 15.724 8.093 1.00 49.84 178 GLY A O 1
ATOM 1409 N N . ARG A 1 179 ? 57.011 16.387 6.104 1.00 49.44 179 ARG A N 1
ATOM 1410 C CA . ARG A 1 179 ? 56.550 15.352 5.148 1.00 49.44 179 ARG A CA 1
ATOM 1411 C C . ARG A 1 179 ? 55.036 15.240 4.871 1.00 49.44 179 ARG A C 1
ATOM 1413 O O . ARG A 1 179 ? 54.275 14.897 5.767 1.00 49.44 179 ARG A O 1
ATOM 1420 N N . PRO A 1 180 ? 54.603 15.398 3.603 1.00 49.16 180 PRO A N 1
ATOM 1421 C CA . PRO A 1 180 ? 53.295 14.920 3.177 1.00 49.16 180 PRO A CA 1
ATOM 1422 C C . PRO A 1 180 ? 53.342 13.389 3.027 1.00 49.16 180 PRO A C 1
ATOM 1424 O O . PRO A 1 180 ? 54.227 12.883 2.332 1.00 49.16 180 PRO A O 1
ATOM 1427 N N . PRO A 1 181 ? 52.440 12.626 3.660 1.00 48.59 181 PRO A N 1
ATOM 1428 C CA . PRO A 1 181 ? 52.210 11.252 3.250 1.00 48.59 181 PRO A CA 1
ATOM 1429 C C . PRO A 1 181 ? 51.460 11.254 1.910 1.00 48.59 181 PRO A C 1
ATOM 1431 O O . PRO A 1 181 ? 50.549 12.055 1.696 1.00 48.59 181 PRO A O 1
ATOM 1434 N N . GLU A 1 182 ? 51.853 10.359 1.007 1.00 49.47 182 GLU A N 1
ATOM 1435 C CA . GLU A 1 182 ? 51.074 9.994 -0.175 1.00 49.47 182 GLU A CA 1
ATOM 1436 C C . GLU A 1 182 ? 49.651 9.606 0.255 1.00 49.47 182 GLU A C 1
ATOM 1438 O O . GLU A 1 182 ? 49.436 8.550 0.852 1.00 49.47 182 GLU A O 1
ATOM 1443 N N . MET A 1 183 ? 48.666 10.462 -0.034 1.00 47.06 183 MET A N 1
ATOM 1444 C CA . MET A 1 183 ? 47.252 10.107 0.070 1.00 47.06 183 MET A CA 1
ATOM 1445 C C . MET A 1 183 ? 46.866 9.256 -1.140 1.00 47.06 183 MET A C 1
ATOM 1447 O O . MET A 1 183 ? 46.305 9.744 -2.119 1.00 47.06 183 MET A O 1
ATOM 1451 N N . ASN A 1 184 ? 47.190 7.967 -1.071 1.00 52.59 184 ASN A N 1
ATOM 1452 C CA . ASN A 1 184 ? 46.523 6.958 -1.878 1.00 52.59 184 ASN A CA 1
ATOM 1453 C C . ASN A 1 184 ? 45.178 6.625 -1.223 1.00 52.59 184 ASN A C 1
ATOM 1455 O O . ASN A 1 184 ? 45.134 5.968 -0.185 1.00 52.59 184 ASN A O 1
ATOM 1459 N N . GLY A 1 185 ? 44.098 7.065 -1.866 1.00 55.34 185 GLY A N 1
ATOM 1460 C CA . GLY A 1 185 ? 42.741 6.573 -1.642 1.00 55.34 185 GLY A CA 1
ATOM 1461 C C . GLY A 1 185 ? 41.789 7.589 -0.997 1.00 55.34 185 GLY A C 1
ATOM 1462 O O . GLY A 1 185 ? 42.176 8.278 -0.051 1.00 55.34 185 GLY A O 1
ATOM 1463 N N . PRO A 1 186 ? 40.537 7.699 -1.486 1.00 49.38 186 PRO A N 1
ATOM 1464 C CA . PRO A 1 186 ? 39.491 8.403 -0.754 1.00 49.38 186 PRO A CA 1
ATOM 1465 C C . PRO A 1 186 ? 39.327 7.752 0.628 1.00 49.38 186 PRO A C 1
ATOM 1467 O O . PRO A 1 186 ? 39.464 6.531 0.734 1.00 49.38 186 PRO A O 1
ATOM 1470 N N . PRO A 1 187 ? 39.054 8.529 1.690 1.00 43.06 187 PRO A N 1
ATOM 1471 C CA . PRO A 1 187 ? 38.847 7.965 3.011 1.00 43.06 187 PRO A CA 1
ATOM 1472 C C . PRO A 1 187 ? 37.672 6.989 2.947 1.00 43.06 187 PRO A C 1
ATOM 1474 O O . PRO A 1 187 ? 36.526 7.397 2.753 1.00 43.06 187 PRO A O 1
ATOM 1477 N N . GLU A 1 188 ? 37.963 5.697 3.108 1.00 46.03 188 GLU A N 1
ATOM 1478 C CA . GLU A 1 188 ? 36.973 4.722 3.542 1.00 46.03 188 GLU A CA 1
ATOM 1479 C C . GLU A 1 188 ? 36.339 5.311 4.798 1.00 46.03 188 GLU A C 1
ATOM 1481 O O . GLU A 1 188 ? 36.995 5.479 5.830 1.00 46.03 188 GLU A O 1
ATOM 1486 N N . PHE A 1 189 ? 35.073 5.711 4.677 1.00 43.91 189 PHE A N 1
ATOM 1487 C CA . PHE A 1 189 ? 34.250 6.170 5.782 1.00 43.91 189 PHE A CA 1
ATOM 1488 C C . PHE A 1 189 ? 34.041 4.961 6.699 1.00 43.91 189 PHE A C 1
ATOM 1490 O O . PHE A 1 189 ? 33.041 4.248 6.624 1.00 43.91 189 PHE A O 1
ATOM 1497 N N . GLY A 1 190 ? 35.054 4.685 7.521 1.00 40.62 190 GLY A N 1
ATOM 1498 C CA . GLY A 1 190 ? 35.049 3.683 8.565 1.00 40.62 190 GLY A CA 1
ATOM 1499 C C . GLY A 1 190 ? 34.018 4.096 9.596 1.00 40.62 190 GLY A C 1
ATOM 1500 O O . GLY A 1 190 ? 34.335 4.760 10.583 1.00 40.62 190 GLY A O 1
ATOM 1501 N N . GLY A 1 191 ? 32.763 3.727 9.337 1.00 47.62 191 GLY A N 1
ATOM 1502 C CA . GLY A 1 191 ? 31.716 3.745 10.339 1.00 47.62 191 GLY A CA 1
ATOM 1503 C C . GLY A 1 191 ? 32.239 3.054 11.603 1.00 47.62 191 GLY A C 1
ATOM 1504 O O . GLY A 1 191 ? 33.011 2.096 11.505 1.00 47.62 191 GLY A O 1
ATOM 1505 N N . PRO A 1 192 ? 31.883 3.556 12.794 1.00 46.78 192 PRO A N 1
ATOM 1506 C CA . PRO A 1 192 ? 32.464 3.109 14.051 1.00 46.78 192 PRO A CA 1
ATOM 1507 C C . PRO A 1 192 ? 32.455 1.572 14.155 1.00 46.78 192 PRO A C 1
ATOM 1509 O O . PRO A 1 192 ? 31.388 0.958 14.024 1.00 46.78 192 PRO A O 1
ATOM 1512 N N . PRO A 1 193 ? 33.614 0.930 14.396 1.00 42.78 193 PRO A N 1
ATOM 1513 C CA . PRO A 1 193 ? 33.694 -0.517 14.503 1.00 42.78 193 PRO A CA 1
ATOM 1514 C C . PRO A 1 193 ? 32.909 -0.956 15.742 1.00 42.78 193 PRO A C 1
ATOM 1516 O O . PRO A 1 193 ? 33.304 -0.680 16.872 1.00 42.78 193 PRO A O 1
ATOM 1519 N N . GLY A 1 194 ? 31.766 -1.613 15.534 1.00 46.19 194 GLY A N 1
ATOM 1520 C CA . GLY A 1 194 ? 31.011 -2.266 16.608 1.00 46.19 194 GLY A CA 1
ATOM 1521 C C . GLY A 1 194 ? 29.546 -1.861 16.767 1.00 46.19 194 GLY A C 1
ATOM 1522 O O . GLY A 1 194 ? 28.828 -2.556 17.482 1.00 46.19 194 GLY A O 1
ATOM 1523 N N . MET A 1 195 ? 29.040 -0.837 16.070 1.00 40.41 195 MET A N 1
ATOM 1524 C CA . MET A 1 195 ? 27.585 -0.654 15.962 1.00 40.41 195 MET A CA 1
ATOM 1525 C C . MET A 1 195 ? 27.038 -1.520 14.828 1.00 40.41 195 MET A C 1
ATOM 1527 O O . MET A 1 195 ? 26.654 -1.034 13.768 1.00 40.41 195 MET A O 1
ATOM 1531 N N . LYS A 1 196 ? 26.948 -2.831 15.081 1.00 45.25 196 LYS A N 1
ATOM 1532 C CA . LYS A 1 196 ? 25.902 -3.639 14.449 1.00 45.25 196 LYS A CA 1
ATOM 1533 C C . LYS A 1 196 ? 24.576 -3.053 14.935 1.00 45.25 196 LYS A C 1
ATOM 1535 O O . LYS A 1 196 ? 24.066 -3.449 15.982 1.00 45.25 196 LYS A O 1
ATOM 1540 N N . GLY A 1 197 ? 24.064 -2.045 14.222 1.00 43.72 197 GLY A N 1
ATOM 1541 C CA . GLY A 1 197 ? 22.678 -1.609 14.365 1.00 43.72 197 GLY A CA 1
ATOM 1542 C C . GLY A 1 197 ? 21.800 -2.859 14.339 1.00 43.72 197 GLY A C 1
ATOM 1543 O O . GLY A 1 197 ? 22.166 -3.810 13.641 1.00 43.72 197 GLY A O 1
ATOM 1544 N N . PRO A 1 198 ? 20.733 -2.920 15.154 1.00 40.84 198 PRO A N 1
ATOM 1545 C CA . PRO A 1 198 ? 20.006 -4.152 15.416 1.00 40.84 198 PRO A CA 1
ATOM 1546 C C . PRO A 1 198 ? 19.665 -4.815 14.087 1.00 40.84 198 PRO A C 1
ATOM 1548 O O . PRO A 1 198 ? 18.769 -4.376 13.371 1.00 40.84 198 PRO A O 1
ATOM 1551 N N . SER A 1 199 ? 20.402 -5.875 13.753 1.00 42.72 199 SER A N 1
ATOM 1552 C CA . SER A 1 199 ? 20.272 -6.627 12.503 1.00 42.72 199 SER A CA 1
ATOM 1553 C C . SER A 1 199 ? 18.993 -7.480 12.507 1.00 42.72 199 SER A C 1
ATOM 1555 O O . SER A 1 199 ? 18.928 -8.528 11.881 1.00 42.72 199 SER A O 1
ATOM 1557 N N . GLY A 1 200 ? 17.974 -7.049 13.257 1.00 39.53 200 GLY A N 1
ATOM 1558 C CA . GLY A 1 200 ? 16.773 -7.796 13.611 1.00 39.53 200 GLY A CA 1
ATOM 1559 C C . GLY A 1 200 ? 15.551 -7.466 12.760 1.00 39.53 200 GLY A C 1
ATOM 1560 O O . GLY A 1 200 ? 14.444 -7.776 13.181 1.00 39.53 200 GLY A O 1
ATOM 1561 N N . PHE A 1 201 ? 15.720 -6.826 11.600 1.00 41.00 201 PHE A N 1
ATOM 1562 C CA . PHE A 1 201 ? 14.628 -6.594 10.644 1.00 41.00 201 PHE A CA 1
ATOM 1563 C C . PHE A 1 201 ? 14.979 -7.016 9.205 1.00 41.00 201 PHE A C 1
ATOM 1565 O O . PHE A 1 201 ? 14.374 -6.530 8.262 1.00 41.00 201 PHE A O 1
ATOM 1572 N N . ASN A 1 202 ? 15.949 -7.928 9.050 1.00 41.19 202 ASN A N 1
ATOM 1573 C CA . ASN A 1 202 ? 16.280 -8.598 7.780 1.00 41.19 202 ASN A CA 1
ATOM 1574 C C . ASN A 1 202 ? 15.949 -10.103 7.809 1.00 41.19 202 ASN A C 1
ATOM 1576 O O . ASN A 1 202 ? 16.462 -10.871 6.999 1.00 41.19 202 ASN A O 1
ATOM 1580 N N . GLY A 1 203 ? 15.103 -10.547 8.746 1.00 42.50 203 GLY A N 1
ATOM 1581 C CA . GLY A 1 203 ? 14.409 -11.816 8.542 1.00 42.50 203 GLY A CA 1
ATOM 1582 C C . GLY A 1 203 ? 13.518 -11.680 7.302 1.00 42.50 203 GLY A C 1
ATOM 1583 O O . GLY A 1 203 ? 13.012 -10.575 7.076 1.00 42.50 203 GLY A O 1
ATOM 1584 N N . PRO A 1 204 ? 13.337 -12.736 6.487 1.00 45.12 204 PRO A N 1
ATOM 1585 C CA . PRO A 1 204 ? 12.362 -12.693 5.404 1.00 45.12 204 PRO A CA 1
ATOM 1586 C C . PRO A 1 204 ? 11.044 -12.175 5.982 1.00 45.12 204 PRO A C 1
ATOM 1588 O O . PRO A 1 204 ? 10.680 -12.564 7.095 1.00 45.12 204 PRO A O 1
ATOM 1591 N N . LEU A 1 205 ? 10.385 -11.250 5.274 1.00 49.22 205 LEU A N 1
ATOM 1592 C CA . LEU A 1 205 ? 9.023 -10.781 5.553 1.00 49.22 205 LEU A CA 1
ATOM 1593 C C . LEU A 1 205 ? 8.066 -11.979 5.426 1.00 49.22 205 LEU A C 1
ATOM 1595 O O . LEU A 1 205 ? 7.301 -12.099 4.481 1.00 49.22 205 LEU A O 1
ATOM 1599 N N . HIS A 1 206 ? 8.187 -12.927 6.345 1.00 50.41 206 HIS A N 1
ATOM 1600 C CA . HIS A 1 206 ? 7.502 -14.198 6.330 1.00 50.41 206 HIS A CA 1
ATOM 1601 C C . HIS A 1 206 ? 6.120 -13.945 6.913 1.00 50.41 206 HIS A C 1
ATOM 1603 O O . HIS A 1 206 ? 6.005 -13.590 8.086 1.00 50.41 206 HIS A O 1
ATOM 1609 N N . ASP A 1 207 ? 5.106 -14.027 6.054 1.00 59.12 207 ASP A N 1
ATOM 1610 C CA . ASP A 1 207 ? 3.684 -14.232 6.344 1.00 59.12 207 ASP A CA 1
ATOM 1611 C C . ASP A 1 207 ? 3.137 -13.612 7.634 1.00 59.12 207 ASP A C 1
ATOM 1613 O O . ASP A 1 207 ? 2.297 -14.200 8.316 1.00 59.12 207 ASP A O 1
ATOM 1617 N N . MET A 1 208 ? 3.512 -12.361 7.934 1.00 58.50 208 MET A N 1
ATOM 1618 C CA . MET A 1 208 ? 2.817 -11.567 8.959 1.00 58.50 208 MET A CA 1
ATOM 1619 C C . MET A 1 208 ? 1.307 -11.502 8.677 1.00 58.50 208 MET A C 1
ATOM 1621 O O . MET A 1 208 ? 0.505 -11.305 9.594 1.00 58.50 208 MET A O 1
ATOM 1625 N N . TRP A 1 209 ? 0.937 -11.723 7.415 1.00 60.16 209 TRP A N 1
ATOM 1626 C CA . TRP A 1 209 ? -0.424 -11.814 6.924 1.00 60.16 209 TRP A CA 1
ATOM 1627 C C . TRP A 1 209 ? -1.242 -12.962 7.515 1.00 60.16 209 TRP A C 1
ATOM 1629 O O . TRP A 1 209 ? -2.382 -12.754 7.923 1.00 60.16 209 TRP A O 1
ATOM 1639 N N . ASN A 1 210 ? -0.637 -14.144 7.642 1.00 65.56 210 ASN A N 1
ATOM 1640 C CA . ASN A 1 210 ? -1.309 -15.333 8.166 1.00 65.56 210 ASN A CA 1
ATOM 1641 C C . ASN A 1 210 ? -1.174 -15.477 9.680 1.00 65.56 210 ASN A C 1
ATOM 1643 O O . ASN A 1 210 ? -1.634 -16.469 10.245 1.00 65.56 210 ASN A O 1
ATOM 1647 N N . SER A 1 211 ? -0.569 -14.499 10.360 1.00 85.62 211 SER A N 1
ATOM 1648 C CA . SER A 1 211 ? -0.558 -14.537 11.814 1.00 85.62 211 SER A CA 1
ATOM 1649 C C . SER A 1 211 ? -1.992 -14.407 12.338 1.00 85.62 211 SER A C 1
ATOM 1651 O O . SER A 1 211 ? -2.744 -13.513 11.940 1.00 85.62 211 SER A O 1
ATOM 1653 N N . GLU A 1 212 ? -2.376 -15.297 13.254 1.00 89.69 212 GLU A N 1
ATOM 1654 C CA . GLU A 1 212 ? -3.671 -15.225 13.946 1.00 89.69 212 GLU A CA 1
ATOM 1655 C C . GLU A 1 212 ? -3.876 -13.847 14.596 1.00 89.69 212 GLU A C 1
ATOM 1657 O O . GLU A 1 212 ? -4.988 -13.324 14.605 1.00 89.69 212 GLU A O 1
ATOM 1662 N N . GLY A 1 213 ? -2.780 -13.218 15.043 1.00 90.88 213 GLY A N 1
ATOM 1663 C CA . GLY A 1 213 ? -2.760 -11.852 15.558 1.00 90.88 213 GLY A CA 1
ATOM 1664 C C . GLY A 1 213 ? -3.273 -10.825 14.550 1.00 90.88 213 GLY A C 1
ATOM 1665 O O . GLY A 1 213 ? -4.196 -10.089 14.877 1.00 90.88 213 GLY A O 1
ATOM 1666 N N . THR A 1 214 ? -2.751 -10.806 13.316 1.00 91.56 214 THR A N 1
ATOM 1667 C CA . THR A 1 214 ? -3.227 -9.884 12.266 1.00 91.56 214 THR A CA 1
ATOM 1668 C C . THR A 1 214 ? -4.715 -10.080 11.979 1.00 91.56 214 THR A C 1
ATOM 1670 O O . THR A 1 214 ? -5.448 -9.095 11.879 1.00 91.56 214 THR A O 1
ATOM 1673 N N . ARG A 1 215 ? -5.188 -11.331 11.891 1.00 92.88 215 ARG A N 1
ATOM 1674 C CA . ARG A 1 215 ? -6.612 -11.632 11.651 1.00 92.88 215 ARG A CA 1
ATOM 1675 C C . ARG A 1 215 ? -7.496 -11.116 12.785 1.00 92.88 215 ARG A C 1
ATOM 1677 O O . ARG A 1 215 ? -8.482 -10.436 12.516 1.00 92.88 215 ARG A O 1
ATOM 1684 N N . TYR A 1 216 ? -7.093 -11.367 14.029 1.00 95.00 216 TYR A N 1
ATOM 1685 C CA . TYR A 1 216 ? -7.773 -10.854 15.216 1.00 95.00 216 TYR A CA 1
ATOM 1686 C C . TYR A 1 216 ? -7.803 -9.317 15.243 1.00 95.00 216 TYR A C 1
ATOM 1688 O O . TYR A 1 216 ? -8.844 -8.721 15.518 1.00 95.00 216 TYR A O 1
ATOM 1696 N N . THR A 1 217 ? -6.695 -8.649 14.899 1.00 95.38 217 THR A N 1
ATOM 1697 C CA . THR A 1 217 ? -6.648 -7.181 14.793 1.00 95.38 217 THR A CA 1
ATOM 1698 C C . THR A 1 217 ? -7.651 -6.660 13.770 1.00 95.38 217 THR A C 1
ATOM 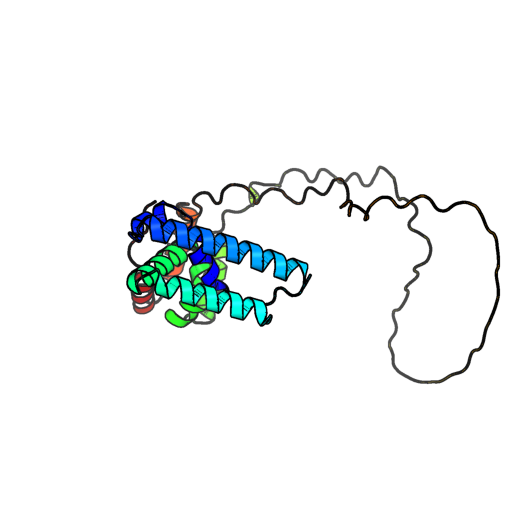1700 O O . THR A 1 217 ? -8.374 -5.705 14.049 1.00 95.38 217 THR A O 1
ATOM 1703 N N . VAL A 1 218 ? -7.702 -7.277 12.586 1.00 96.25 218 VAL A N 1
ATOM 1704 C CA . VAL A 1 218 ? -8.625 -6.877 11.517 1.00 96.25 218 VAL A CA 1
ATOM 1705 C C . VAL A 1 218 ? -10.071 -7.072 11.958 1.00 96.25 218 VAL A C 1
ATOM 1707 O O . VAL A 1 218 ? -10.863 -6.147 11.812 1.00 96.25 218 VAL A O 1
ATOM 1710 N N . GLU A 1 219 ? -10.407 -8.209 12.566 1.00 96.81 219 GLU A N 1
ATOM 1711 C CA . GLU A 1 219 ? -11.747 -8.472 13.104 1.00 96.81 219 GLU A CA 1
ATOM 1712 C C . GLU A 1 219 ? -12.184 -7.382 14.098 1.00 96.81 219 GLU A C 1
ATOM 1714 O O . GLU A 1 219 ? -13.264 -6.807 13.955 1.00 96.81 219 GLU A O 1
ATOM 1719 N N . LYS A 1 220 ? -11.300 -6.988 15.025 1.00 97.75 220 LYS A N 1
ATOM 1720 C CA . LYS A 1 220 ? -11.560 -5.888 15.969 1.00 97.75 220 LYS A CA 1
ATOM 1721 C C . LYS A 1 220 ? -11.750 -4.529 15.309 1.00 97.75 220 LYS A C 1
ATOM 1723 O O . LYS A 1 220 ? -12.537 -3.721 15.801 1.00 97.75 220 LYS A O 1
ATOM 1728 N N . ILE A 1 221 ? -11.065 -4.263 14.202 1.00 98.00 221 ILE A N 1
ATOM 1729 C CA . ILE A 1 221 ? -11.296 -3.044 13.422 1.00 98.00 221 ILE A CA 1
ATOM 1730 C C . ILE A 1 221 ? -12.663 -3.107 12.725 1.00 98.00 221 ILE A C 1
ATOM 1732 O O . ILE A 1 221 ? -13.400 -2.125 12.743 1.00 98.00 221 ILE A O 1
ATOM 1736 N N . LEU A 1 222 ? -13.053 -4.253 12.164 1.00 97.62 222 LEU A N 1
ATOM 1737 C CA . LEU A 1 222 ? -14.352 -4.407 11.496 1.00 97.62 222 LEU A CA 1
ATOM 1738 C C . LEU A 1 222 ? -15.544 -4.267 12.460 1.00 97.62 222 LEU A C 1
ATOM 1740 O O . LEU A 1 222 ? -16.611 -3.809 12.041 1.00 97.62 222 LEU A O 1
ATOM 1744 N N . GLU A 1 223 ? -15.373 -4.600 13.743 1.00 98.12 223 GLU A N 1
ATOM 1745 C CA . GLU A 1 223 ? -16.391 -4.404 14.791 1.00 98.12 223 GLU A CA 1
ATOM 1746 C C . GLU A 1 223 ? -16.780 -2.923 14.985 1.00 98.12 223 GLU A C 1
ATOM 1748 O O . GLU A 1 223 ? -17.929 -2.641 15.325 1.00 98.12 223 GLU A O 1
ATOM 1753 N N . ILE A 1 224 ? -15.864 -1.973 14.746 1.00 98.38 224 ILE A N 1
ATOM 1754 C CA . ILE A 1 224 ? -16.110 -0.529 14.949 1.00 98.38 224 ILE A CA 1
ATOM 1755 C C . ILE A 1 224 ? -16.534 0.222 13.675 1.00 98.38 224 ILE A C 1
ATOM 1757 O O . ILE A 1 224 ? -16.814 1.424 13.728 1.00 98.38 224 ILE A O 1
ATOM 1761 N N . LEU A 1 225 ? -16.551 -0.463 12.529 1.00 98.31 225 LEU A N 1
ATOM 1762 C CA . LEU A 1 225 ? -17.059 0.082 11.272 1.00 98.31 225 LEU A CA 1
ATOM 1763 C C . LEU A 1 225 ? -18.586 -0.044 11.207 1.00 98.31 225 LEU A C 1
ATOM 1765 O O . LEU A 1 225 ? -19.176 -0.980 11.760 1.00 98.31 225 LEU A O 1
ATOM 1769 N N . THR A 1 226 ? -19.237 0.880 10.500 1.00 98.50 226 THR A N 1
ATOM 1770 C CA . THR A 1 226 ? -20.667 0.743 10.186 1.00 98.50 226 THR A CA 1
ATOM 1771 C C . THR A 1 226 ? -20.895 -0.409 9.195 1.00 98.50 226 THR A C 1
ATOM 1773 O O . THR A 1 226 ? -19.950 -0.856 8.533 1.00 98.50 226 THR A O 1
ATOM 1776 N N . PRO A 1 227 ? -22.129 -0.933 9.070 1.00 98.50 227 PRO A N 1
ATOM 1777 C CA . PRO A 1 227 ? -22.445 -1.938 8.057 1.00 98.50 227 PRO A CA 1
ATOM 1778 C C . PRO A 1 227 ? -22.058 -1.510 6.634 1.00 98.50 227 PRO A C 1
ATOM 1780 O O . PRO A 1 227 ? -21.437 -2.298 5.926 1.00 98.50 227 PRO A O 1
ATOM 1783 N N . GLU A 1 228 ? -22.329 -0.259 6.255 1.00 98.44 228 GLU A N 1
ATOM 1784 C CA . GLU A 1 228 ? -22.008 0.284 4.928 1.00 98.44 228 GLU A CA 1
ATOM 1785 C C . GLU A 1 228 ? -20.489 0.379 4.711 1.00 98.44 228 GLU A C 1
ATOM 1787 O O . GLU A 1 228 ? -19.972 0.017 3.655 1.00 98.44 228 GLU A O 1
ATOM 1792 N N . GLN A 1 229 ? -19.741 0.803 5.738 1.00 98.56 229 GLN A N 1
ATOM 1793 C CA . GLN A 1 229 ? -18.276 0.827 5.692 1.00 98.56 229 GLN A CA 1
ATOM 1794 C C . GLN A 1 229 ? -17.687 -0.582 5.529 1.00 98.56 229 GLN A C 1
ATOM 1796 O O . GLN A 1 229 ? -16.695 -0.749 4.822 1.00 98.56 229 GLN A O 1
ATOM 1801 N N . ARG A 1 230 ? -18.283 -1.605 6.157 1.00 98.44 230 ARG A N 1
ATOM 1802 C CA . ARG A 1 230 ? -17.843 -3.002 5.993 1.00 98.44 230 ARG A CA 1
ATOM 1803 C C . ARG A 1 230 ? -18.099 -3.533 4.588 1.00 98.44 230 ARG A C 1
ATOM 1805 O O . ARG A 1 230 ? -17.242 -4.227 4.053 1.00 98.44 230 ARG A O 1
ATOM 1812 N N . GLU A 1 231 ? -19.239 -3.205 3.990 1.00 98.19 231 GLU A N 1
ATOM 1813 C CA . GLU A 1 231 ? -19.536 -3.575 2.602 1.00 98.19 231 GLU A CA 1
ATOM 1814 C C . GLU A 1 231 ? -18.504 -2.967 1.644 1.00 98.19 231 GLU A C 1
ATOM 1816 O O . GLU A 1 231 ? -17.860 -3.694 0.887 1.00 98.19 231 GLU A O 1
ATOM 1821 N N . LYS A 1 232 ? -18.232 -1.665 1.785 1.00 98.25 232 LYS A N 1
ATOM 1822 C CA . LYS A 1 232 ? -17.206 -0.971 0.995 1.00 98.25 232 LYS A CA 1
ATOM 1823 C C . LYS A 1 232 ? -15.797 -1.510 1.243 1.00 98.25 232 LYS A C 1
ATOM 1825 O O . LYS A 1 232 ? -14.980 -1.578 0.330 1.00 98.25 232 LYS A O 1
ATOM 1830 N N . TRP A 1 233 ? -15.491 -1.910 2.476 1.00 97.88 233 TRP A N 1
ATOM 1831 C CA . TRP A 1 233 ? -14.226 -2.568 2.797 1.00 97.88 233 TRP 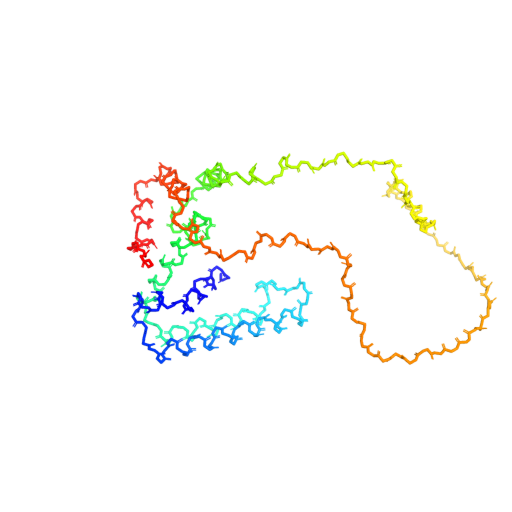A CA 1
ATOM 1832 C C . TRP A 1 233 ? -14.072 -3.910 2.073 1.00 97.88 233 TRP A C 1
ATOM 1834 O O . TRP A 1 233 ? -12.998 -4.187 1.540 1.00 97.88 233 TRP A O 1
ATOM 1844 N N . ASN A 1 234 ? -15.133 -4.718 2.022 1.00 97.56 234 ASN A N 1
ATOM 1845 C CA . ASN A 1 234 ? -15.116 -5.999 1.319 1.00 97.56 234 ASN A CA 1
ATOM 1846 C C . ASN A 1 234 ? -14.904 -5.807 -0.189 1.00 97.56 234 ASN A C 1
ATOM 1848 O O . ASN A 1 234 ? -14.104 -6.524 -0.780 1.00 97.56 234 ASN A O 1
ATOM 1852 N N . GLU A 1 235 ? -15.540 -4.799 -0.792 1.00 97.75 235 GLU A N 1
ATOM 1853 C CA . GLU A 1 235 ? -15.306 -4.417 -2.192 1.00 97.75 235 GLU A CA 1
ATOM 1854 C C . GLU A 1 235 ? -13.848 -3.974 -2.427 1.00 97.75 235 GLU A C 1
ATOM 1856 O O . GLU A 1 235 ? -13.184 -4.453 -3.345 1.00 97.75 235 GLU A O 1
ATOM 1861 N N . LEU A 1 236 ? -13.302 -3.125 -1.545 1.00 96.81 236 LEU A N 1
ATOM 1862 C CA . LEU A 1 236 ? -11.919 -2.637 -1.639 1.00 96.81 236 LEU A CA 1
ATOM 1863 C C . LEU A 1 236 ? -10.864 -3.735 -1.471 1.00 96.81 236 LEU A C 1
ATOM 1865 O O . LEU A 1 236 ? -9.766 -3.611 -2.018 1.00 96.81 236 LEU A O 1
ATOM 1869 N N . ILE A 1 237 ? -11.133 -4.755 -0.660 1.00 96.88 237 ILE A N 1
ATOM 1870 C CA . ILE A 1 237 ? -10.204 -5.866 -0.434 1.00 96.88 237 ILE A CA 1
ATOM 1871 C C . ILE A 1 237 ? -10.367 -6.959 -1.490 1.00 96.88 237 ILE A C 1
ATOM 1873 O O . ILE A 1 237 ? -9.370 -7.592 -1.836 1.00 96.88 237 ILE A O 1
ATOM 1877 N N . GLY A 1 238 ? -11.573 -7.147 -2.024 1.00 97.00 238 GLY A N 1
ATOM 1878 C CA . GLY A 1 238 ? -11.890 -8.197 -2.983 1.00 97.00 238 GLY A CA 1
ATOM 1879 C C . GLY A 1 238 ? -11.716 -9.607 -2.415 1.00 97.00 238 GLY A C 1
ATOM 1880 O O . GLY A 1 238 ? -11.664 -9.822 -1.202 1.00 97.00 238 GLY A O 1
ATOM 1881 N N . GLU A 1 239 ? -11.606 -10.584 -3.314 1.00 96.56 239 GLU A N 1
ATOM 1882 C CA . GLU A 1 239 ? -11.431 -11.992 -2.945 1.00 96.56 239 GLU A CA 1
ATOM 1883 C C . GLU A 1 239 ? -10.099 -12.223 -2.205 1.00 96.56 239 GLU A C 1
ATOM 1885 O O . GLU A 1 239 ? -9.073 -11.656 -2.610 1.00 96.56 239 GLU A O 1
ATOM 1890 N N . PRO A 1 240 ? -10.053 -13.062 -1.153 1.00 95.31 240 PRO A N 1
ATOM 1891 C CA . PRO A 1 240 ? -8.810 -13.386 -0.458 1.00 95.31 240 PRO A CA 1
ATOM 1892 C C . PRO A 1 240 ? -7.732 -13.925 -1.406 1.00 95.31 240 PRO A C 1
ATOM 1894 O O . PRO A 1 240 ? -7.981 -14.821 -2.208 1.00 95.31 240 PRO A O 1
ATOM 1897 N N . PHE A 1 241 ? -6.522 -13.385 -1.305 1.00 94.31 241 PHE A N 1
ATOM 1898 C CA . PHE A 1 241 ? -5.353 -13.859 -2.032 1.00 94.31 241 PHE A CA 1
ATOM 1899 C C . PHE A 1 241 ? -4.747 -15.062 -1.301 1.00 94.31 241 PHE A C 1
ATOM 1901 O O . PHE A 1 241 ? -4.326 -14.953 -0.146 1.00 94.31 241 PHE A O 1
ATOM 1908 N N . VAL A 1 242 ? -4.713 -16.212 -1.972 1.00 88.06 242 VAL A N 1
ATOM 1909 C CA . VAL A 1 242 ? -4.134 -17.456 -1.450 1.00 88.06 242 VAL A CA 1
ATOM 1910 C C . VAL A 1 242 ? -2.755 -17.634 -2.083 1.00 88.06 242 VAL A C 1
ATOM 1912 O O . VAL A 1 242 ? -2.646 -17.652 -3.306 1.00 88.06 242 VAL A O 1
ATOM 1915 N N . GLN A 1 243 ? -1.709 -17.707 -1.253 1.00 77.81 243 GLN A N 1
ATOM 1916 C CA . GLN A 1 243 ? -0.334 -17.960 -1.705 1.00 77.81 243 GLN A CA 1
ATOM 1917 C C . GLN A 1 243 ? -0.100 -19.427 -2.069 1.00 77.81 243 GLN A C 1
ATOM 1919 O O . GLN A 1 243 ? -0.686 -20.302 -1.390 1.00 77.81 243 GLN A O 1
#

Organism: NCBI:txid1263867

Sequence (243 aa):
MLENIGPLLQLLEESVQKELQIDREKADAITDAVKMLQSERHSLANENPGNLSIENADMTALLESFDSFLKQQLSPEQIERLQQIARQRRLPFTFKSSEVVAALELTREQRVRIDQIIEETRPSRRGGGDGDRGPRDRENGRRGPGPDGFEFGMRGRFDGDRSPDGNGSRGGRRPEFGRPPEMNGPPEFGGPPGMKGPSGFNGPLHDMWNSEGTRYTVEKILEILTPEQREKWNELIGEPFVQ